Protein AF-0000000077594530 (afdb_homodimer)

InterPro domains:
  IPR011008 Dimeric alpha-beta barrel [SSF54909] (10-108)
  IPR013097 Stress responsive alpha+beta-barrel [PF07876] (13-107)
  IPR013097 Stress responsive alpha+beta-barrel [PS51502] (11-106)
  IPR013097 Stress responsive alpha+beta-barrel [SM00886] (11-108)

Foldseek 3Di:
DPPPVVQAFKKKKKKFFDWDPPQDPVNVVVLVVLQQVLCVVLVVFFPFGWDWDADPDDDPVDPTGIMTMTIGSHPVSVVCSCPDPSVVVSCVSRVVTTDDMDIDMDGDDCPPD/DPPVVVQAFKKKKKKFFDWDPPQDPVNVVVLVVLQQVLCVVLVVFFPFGWDWDADPDDDPVDPTGIMTMTIGSHPVSVVCSCPDPSNVVSCVSRVVTTDDMDIDMDGDDDPPD

Structure (mmCIF, N/CA/C/O backbone):
data_AF-0000000077594530-model_v1
#
loop_
_entity.id
_entity.type
_entity.pdbx_description
1 polymer 'Stress-response A/B barrel domain-containing protein'
#
loop_
_atom_site.group_PDB
_atom_site.id
_atom_site.type_symbol
_atom_site.label_atom_id
_atom_site.label_alt_id
_atom_site.label_comp_id
_atom_site.label_asym_id
_atom_site.label_entity_id
_atom_site.label_seq_id
_atom_site.pdbx_PDB_ins_code
_atom_site.Cartn_x
_atom_site.Cartn_y
_atom_site.Cartn_z
_atom_site.occupancy
_atom_site.B_iso_or_equiv
_atom_site.auth_seq_id
_atom_site.auth_comp_id
_atom_site.auth_asym_id
_atom_site.auth_atom_id
_atom_site.pdbx_PDB_model_num
ATOM 1 N N . MET A 1 1 ? -40.906 1.537 -3.299 1 27.34 1 MET A N 1
ATOM 2 C CA . MET A 1 1 ? -39.75 1.711 -4.168 1 27.34 1 MET A CA 1
ATOM 3 C C . MET A 1 1 ? -38.438 1.525 -3.385 1 27.34 1 MET A C 1
ATOM 5 O O . MET A 1 1 ? -38.25 2.127 -2.326 1 27.34 1 MET A O 1
ATOM 9 N N . SER A 1 2 ? -37.906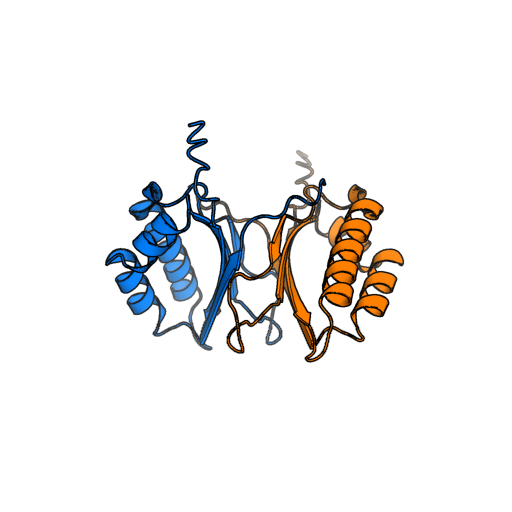 0.329 -3.221 1 37.19 2 SER A N 1
ATOM 10 C CA . SER A 1 2 ? -36.906 -0.25 -2.318 1 37.19 2 SER A CA 1
ATOM 11 C C . SER A 1 2 ? -35.625 0.556 -2.328 1 37.19 2 SER A C 1
ATOM 13 O O . SER A 1 2 ? -34.875 0.539 -3.312 1 37.19 2 SER A O 1
ATOM 15 N N . THR A 1 3 ? -35.531 1.849 -2.135 1 39.34 3 THR A N 1
ATOM 16 C CA . THR A 1 3 ? -34.438 2.801 -2.021 1 39.34 3 THR A CA 1
ATOM 17 C C . THR A 1 3 ? -33.281 2.201 -1.223 1 39.34 3 THR A C 1
ATOM 19 O O . THR A 1 3 ? -33.344 2.121 0.006 1 39.34 3 THR A O 1
ATOM 22 N N . THR A 1 4 ? -32.875 0.987 -1.446 1 41.88 4 THR A N 1
ATOM 23 C CA . THR A 1 4 ? -31.656 0.406 -0.896 1 41.88 4 THR A CA 1
ATOM 24 C C . THR A 1 4 ? -30.531 1.438 -0.862 1 41.88 4 THR A C 1
ATOM 26 O O . THR A 1 4 ? -30.078 1.907 -1.91 1 41.88 4 THR A O 1
ATOM 29 N N . THR A 1 5 ? -30.453 2.564 -0.147 1 44.97 5 THR A N 1
ATOM 30 C CA . THR A 1 5 ? -29.5 3.629 0.176 1 44.97 5 THR A CA 1
ATOM 31 C C . THR A 1 5 ? -28.078 3.113 0.124 1 44.97 5 THR A C 1
ATOM 33 O O . THR A 1 5 ? -27.641 2.379 1.016 1 44.97 5 THR A O 1
ATOM 36 N N . SER A 1 6 ? -27.5 2.393 -0.858 1 50.12 6 SER A N 1
ATOM 37 C CA . SER A 1 6 ? -26.234 1.7 -1.116 1 50.12 6 SER A CA 1
ATOM 38 C C . SER A 1 6 ? -25.047 2.561 -0.723 1 50.12 6 SER A C 1
ATOM 40 O O . SER A 1 6 ? -24.875 3.666 -1.241 1 50.12 6 SER A O 1
ATOM 42 N N . ALA A 1 7 ? -24.688 2.684 0.474 1 68.88 7 ALA A N 1
ATOM 43 C CA . ALA A 1 7 ? -23.578 3.441 1.074 1 68.88 7 ALA A CA 1
ATOM 44 C C . ALA A 1 7 ? -22.391 3.506 0.135 1 68.88 7 ALA A C 1
ATOM 46 O O . ALA A 1 7 ? -22.109 2.555 -0.603 1 68.88 7 ALA A O 1
ATOM 47 N N . ASP A 1 8 ? -22.094 4.688 -0.433 1 89.25 8 ASP A N 1
ATOM 48 C CA . ASP A 1 8 ? -20.891 4.879 -1.249 1 89.25 8 ASP A CA 1
ATOM 49 C C . ASP A 1 8 ? -19.719 4.082 -0.696 1 89.25 8 ASP A C 1
ATOM 51 O O . ASP A 1 8 ? -19.438 4.121 0.505 1 89.25 8 ASP A O 1
ATOM 55 N N . PRO A 1 9 ? -19.234 3.246 -1.562 1 95.06 9 PRO A N 1
ATOM 56 C CA . PRO A 1 9 ? -18.156 2.406 -1.051 1 95.06 9 PRO A CA 1
ATOM 57 C C . PRO A 1 9 ? -17 3.219 -0.464 1 95.06 9 PRO A C 1
ATOM 59 O O . PRO A 1 9 ? -16.75 4.348 -0.9 1 95.06 9 PRO A O 1
ATOM 62 N N . ALA A 1 10 ? -16.328 2.664 0.489 1 97.94 10 ALA A N 1
ATOM 63 C CA . ALA A 1 10 ? -15.086 3.246 1.006 1 97.94 10 ALA A CA 1
ATOM 64 C C . ALA A 1 10 ? -14.023 3.342 -0.088 1 97.94 10 ALA A C 1
ATOM 66 O O . ALA A 1 10 ? -14.016 2.541 -1.024 1 97.94 10 ALA A O 1
ATOM 67 N N . ILE A 1 11 ? -13.172 4.32 0.007 1 98.25 11 ILE A N 1
ATOM 68 C CA . ILE A 1 11 ? -12.031 4.469 -0.893 1 98.25 11 ILE A CA 1
ATOM 69 C C . ILE A 1 11 ? -10.734 4.332 -0.105 1 98.25 11 ILE A C 1
ATOM 71 O O . ILE A 1 11 ? -10.484 5.094 0.833 1 98.25 11 ILE A O 1
ATOM 75 N N . SER A 1 12 ? -9.969 3.371 -0.509 1 98.12 12 SER A N 1
ATOM 76 C CA . SER A 1 12 ? -8.633 3.238 0.063 1 98.12 12 SER A CA 1
ATOM 77 C C . SER A 1 12 ? -7.582 3.906 -0.82 1 98.12 12 SER A C 1
ATOM 79 O O . SER A 1 12 ? -7.719 3.938 -2.045 1 98.12 12 SER A O 1
ATOM 81 N N . ARG A 1 13 ? -6.605 4.492 -0.135 1 98.38 13 ARG A N 1
ATOM 82 C CA . ARG A 1 13 ? -5.508 5.137 -0.847 1 98.38 13 ARG A CA 1
ATOM 83 C C . ARG A 1 13 ? -4.16 4.605 -0.369 1 98.38 13 ARG A C 1
ATOM 85 O O . ARG A 1 13 ? -3.877 4.609 0.831 1 98.38 13 ARG A O 1
ATOM 92 N N . PHE A 1 14 ? -3.314 4.059 -1.294 1 98.25 14 PHE A N 1
ATOM 93 C CA . PHE A 1 14 ? -1.879 3.977 -1.055 1 98.25 14 PHE A CA 1
ATOM 94 C C . PHE A 1 14 ? -1.21 5.324 -1.306 1 98.25 14 PHE A C 1
ATOM 96 O O . PHE A 1 14 ? -1.458 5.965 -2.33 1 98.25 14 PHE A O 1
ATOM 103 N N . LEU A 1 15 ? -0.429 5.742 -0.378 1 97.38 15 LEU A N 1
ATOM 104 C CA . LEU A 1 15 ? 0.355 6.961 -0.521 1 97.38 15 LEU A CA 1
ATOM 105 C C . LEU A 1 15 ? 1.84 6.684 -0.314 1 97.38 15 LEU A C 1
ATOM 107 O O . LEU A 1 15 ? 2.215 5.938 0.593 1 97.38 15 LEU A O 1
ATOM 111 N N . GLY A 1 16 ? 2.662 7.176 -1.174 1 96.88 16 GLY A N 1
ATOM 112 C CA . GLY A 1 16 ? 4.105 7.035 -1.062 1 96.88 16 GLY A CA 1
ATOM 113 C C . GLY A 1 16 ? 4.852 8.336 -1.292 1 96.88 16 GLY A C 1
ATOM 114 O O . GLY A 1 16 ? 4.426 9.164 -2.1 1 96.88 16 GLY A O 1
ATOM 115 N N . PHE A 1 17 ? 6.008 8.461 -0.59 1 96.75 17 PHE A N 1
ATOM 116 C CA . PHE A 1 17 ? 6.84 9.656 -0.726 1 96.75 17 PHE A CA 1
ATOM 117 C C . PHE A 1 17 ? 8.297 9.273 -0.973 1 96.75 17 PHE A C 1
ATOM 119 O O . PHE A 1 17 ? 8.836 8.398 -0.293 1 96.75 17 PHE A O 1
ATOM 126 N N . LYS A 1 18 ? 8.797 9.906 -1.922 1 96.88 18 LYS A N 1
ATOM 127 C CA . LYS A 1 18 ? 10.25 9.945 -2.08 1 96.88 18 LYS A CA 1
ATOM 128 C C . LYS A 1 18 ? 10.805 11.328 -1.725 1 96.88 18 LYS A C 1
ATOM 130 O O . LYS A 1 18 ? 10.406 12.328 -2.316 1 96.88 18 LYS A O 1
ATOM 135 N N . PHE A 1 19 ? 11.695 11.352 -0.807 1 96.81 19 PHE A N 1
ATOM 136 C CA . PHE A 1 19 ? 12.273 12.625 -0.395 1 96.81 19 PHE A CA 1
ATOM 137 C C . PHE A 1 19 ? 13.438 13.016 -1.296 1 96.81 19 PHE A C 1
ATOM 139 O O . PHE A 1 19 ? 14.117 12.148 -1.848 1 96.81 19 PHE A O 1
ATOM 146 N N . LYS A 1 20 ? 13.625 14.273 -1.41 1 96.5 20 LYS A N 1
ATOM 147 C CA . LYS A 1 20 ? 14.758 14.789 -2.178 1 96.5 20 LYS A CA 1
ATOM 148 C C . LYS A 1 20 ? 16.078 14.383 -1.543 1 96.5 20 LYS A C 1
ATOM 150 O O . LYS A 1 20 ? 16.172 14.234 -0.322 1 96.5 20 LYS A O 1
ATOM 155 N N . GLU A 1 21 ? 17 14.266 -2.406 1 93.88 21 GLU A N 1
ATOM 156 C CA . GLU A 1 21 ? 18.359 14.047 -1.902 1 93.88 21 GLU A CA 1
ATOM 157 C C . GLU A 1 21 ? 18.766 15.148 -0.932 1 93.88 21 GLU A C 1
ATOM 159 O O . GLU A 1 21 ? 18.5 16.328 -1.173 1 93.88 21 GLU A O 1
ATOM 164 N N . GLY A 1 22 ? 19.359 14.758 0.116 1 94.44 22 GLY A N 1
ATOM 165 C CA . GLY A 1 22 ? 19.844 15.734 1.079 1 94.44 22 GLY A CA 1
ATOM 166 C C . GLY A 1 22 ? 18.859 15.992 2.209 1 94.44 22 GLY A C 1
ATOM 167 O O . GLY A 1 22 ? 19.203 16.656 3.189 1 94.44 22 GLY A O 1
ATOM 168 N N . THR A 1 23 ? 17.625 15.516 2.031 1 96.25 23 THR A N 1
ATOM 169 C CA . THR A 1 23 ? 16.672 15.633 3.131 1 96.25 23 THR A CA 1
ATOM 170 C C . THR A 1 23 ? 17.172 14.859 4.352 1 96.25 23 THR A C 1
ATOM 172 O O . THR A 1 23 ? 17.5 13.68 4.246 1 96.25 23 THR A O 1
ATOM 175 N N . THR A 1 24 ? 17.141 15.523 5.531 1 96.12 24 THR A N 1
ATOM 176 C CA . THR A 1 24 ? 17.719 14.914 6.723 1 96.12 24 THR A CA 1
ATOM 177 C C . THR A 1 24 ? 16.734 13.93 7.355 1 96.12 24 THR A C 1
ATOM 179 O O . THR A 1 24 ? 15.523 13.992 7.086 1 96.12 24 THR A O 1
ATOM 182 N N . ASP A 1 25 ? 17.266 13.094 8.188 1 94 25 ASP A N 1
ATOM 183 C CA . ASP A 1 25 ? 16.422 12.148 8.906 1 94 25 ASP A CA 1
ATOM 184 C C . ASP A 1 25 ? 15.406 12.875 9.797 1 94 25 ASP A C 1
ATOM 186 O O . ASP A 1 25 ? 14.273 12.422 9.953 1 94 25 ASP A O 1
ATOM 190 N N . GLU A 1 26 ? 15.867 13.906 10.359 1 95.75 26 GLU A N 1
ATOM 191 C CA . GLU A 1 26 ? 14.969 14.703 11.195 1 95.75 26 GLU A CA 1
ATOM 192 C C . GLU A 1 26 ? 13.828 15.297 10.367 1 95.75 26 GLU A C 1
ATOM 194 O O . GLU A 1 26 ? 12.672 15.281 10.797 1 95.75 26 GLU A O 1
ATOM 199 N N . GLN A 1 27 ? 14.172 15.797 9.211 1 96.25 27 GLN A N 1
ATOM 200 C CA . GLN A 1 27 ? 13.156 16.344 8.32 1 96.25 27 GLN A CA 1
ATOM 201 C C . GLN A 1 27 ? 12.164 15.273 7.895 1 96.25 27 GLN A C 1
ATOM 203 O O . GLN A 1 27 ? 10.953 15.516 7.855 1 96.25 27 GLN A O 1
ATOM 208 N N . LYS A 1 28 ? 12.703 14.141 7.59 1 95.38 28 LYS A N 1
ATOM 209 C CA . LYS A 1 28 ? 11.852 13.023 7.191 1 95.38 28 LYS A CA 1
ATOM 210 C C . LYS A 1 28 ? 10.922 12.609 8.328 1 95.38 28 LYS A C 1
ATOM 212 O O . LYS A 1 28 ? 9.727 12.398 8.109 1 95.38 28 LYS A O 1
ATOM 217 N N . ALA A 1 29 ? 11.477 12.531 9.5 1 92.81 29 ALA A N 1
ATOM 218 C CA . ALA A 1 29 ? 10.68 12.164 10.664 1 92.81 29 ALA A CA 1
ATOM 219 C C . ALA A 1 29 ? 9.578 13.195 10.922 1 92.81 29 ALA A C 1
ATOM 221 O O . ALA A 1 29 ? 8.438 12.836 11.219 1 92.81 29 ALA A O 1
ATOM 222 N N . ASN A 1 30 ? 9.898 14.422 10.82 1 94.25 30 ASN A N 1
ATOM 223 C CA . ASN A 1 30 ? 8.922 15.484 11.016 1 94.25 30 ASN A CA 1
ATOM 224 C C . ASN A 1 30 ? 7.828 15.445 9.953 1 94.25 30 ASN A C 1
ATOM 226 O O . ASN A 1 30 ? 6.664 15.727 10.242 1 94.25 30 ASN A O 1
ATOM 230 N N . ALA A 1 31 ? 8.258 15.156 8.758 1 95.06 31 ALA A N 1
ATOM 231 C CA . ALA A 1 31 ? 7.289 15.039 7.672 1 95.06 31 ALA A CA 1
ATOM 232 C C . ALA A 1 31 ? 6.273 13.938 7.961 1 95.06 31 ALA A C 1
ATOM 234 O O . ALA A 1 31 ? 5.062 14.148 7.84 1 95.06 31 ALA A O 1
ATOM 235 N N . VAL A 1 32 ? 6.746 12.805 8.391 1 93.81 32 VAL A N 1
ATOM 236 C CA . VAL A 1 32 ? 5.879 11.664 8.672 1 93.81 32 VAL A CA 1
ATOM 237 C C . VAL A 1 32 ? 4.961 11.984 9.844 1 93.81 32 VAL A C 1
ATOM 239 O O . VAL A 1 32 ? 3.758 11.719 9.797 1 93.81 32 VAL A O 1
ATOM 242 N N . LYS A 1 33 ? 5.488 12.617 10.875 1 92.44 33 LYS A N 1
ATOM 243 C CA . LYS A 1 33 ? 4.68 13.039 12.008 1 92.44 33 LYS A CA 1
ATOM 244 C C . LYS A 1 33 ? 3.584 14.008 11.578 1 92.44 33 LYS A C 1
ATOM 246 O O . LYS A 1 33 ? 2.453 13.93 12.062 1 92.44 33 LYS A O 1
ATOM 251 N N . GLY A 1 34 ? 3.977 14.914 10.719 1 92.75 34 GLY A N 1
ATOM 252 C CA . GLY A 1 34 ? 3.002 15.859 10.188 1 92.75 34 GLY A CA 1
ATOM 253 C C . GLY A 1 34 ? 1.879 15.195 9.422 1 92.75 34 GLY A C 1
ATOM 254 O O . GLY A 1 34 ? 0.721 15.602 9.523 1 92.75 34 GLY A O 1
ATOM 255 N N . LEU A 1 35 ? 2.199 14.219 8.672 1 92.38 35 LEU A N 1
ATOM 256 C CA . LEU A 1 35 ? 1.197 13.453 7.938 1 92.38 35 LEU A CA 1
ATOM 257 C C . LEU A 1 35 ? 0.226 12.773 8.891 1 92.38 35 LEU A C 1
ATOM 259 O O . LEU A 1 35 ? -0.99 12.828 8.695 1 92.38 35 LEU A O 1
ATOM 263 N N . PHE A 1 36 ? 0.74 12.156 9.859 1 91.25 36 PHE A N 1
ATOM 264 C CA . PHE A 1 36 ? -0.106 11.469 10.828 1 91.25 36 PHE A CA 1
ATOM 265 C C . PHE A 1 36 ? -1.014 12.453 11.555 1 91.25 36 PHE A C 1
ATOM 267 O O . PHE A 1 36 ? -2.188 12.164 11.797 1 91.25 36 PHE A O 1
ATOM 274 N N . LYS A 1 37 ? -0.453 13.539 11.938 1 92.94 37 LYS A N 1
ATOM 275 C CA . LYS A 1 37 ? -1.248 14.578 12.594 1 92.94 37 LYS A CA 1
ATOM 276 C C . LYS A 1 37 ? -2.373 15.062 11.688 1 92.94 37 LYS A C 1
ATOM 278 O O . LYS A 1 37 ? -3.484 15.32 12.148 1 92.94 37 LYS A O 1
ATOM 283 N N . LEU A 1 38 ? -2.082 15.219 10.445 1 95.62 38 LEU A N 1
ATOM 284 C CA . LEU A 1 38 ? -3.084 15.617 9.461 1 95.62 38 LEU A CA 1
ATOM 285 C C . LEU A 1 38 ? -4.266 14.656 9.469 1 95.62 38 LEU A C 1
ATOM 287 O O . LEU A 1 38 ? -5.422 15.086 9.531 1 95.62 38 LEU A O 1
ATOM 291 N N . TYR A 1 39 ? -3.979 13.359 9.422 1 94.88 39 TYR A N 1
ATOM 292 C CA . TYR A 1 39 ? -5.043 12.367 9.375 1 94.88 39 TYR A CA 1
ATOM 293 C C . TYR A 1 39 ? -5.773 12.273 10.711 1 94.8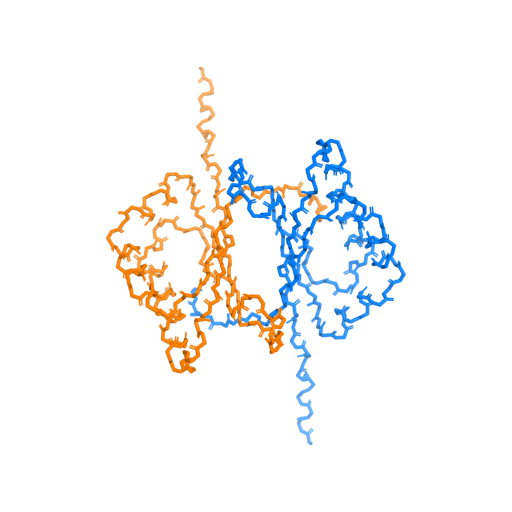8 39 TYR A C 1
ATOM 295 O O . TYR A 1 39 ? -6.969 11.984 10.758 1 94.88 39 TYR A O 1
ATOM 303 N N . GLU A 1 40 ? -5.027 12.562 11.805 1 93.44 40 GLU A N 1
ATOM 304 C CA . GLU A 1 40 ? -5.68 12.664 13.102 1 93.44 40 GLU A CA 1
ATOM 305 C C . GLU A 1 40 ? -6.664 13.828 13.141 1 93.44 40 GLU A C 1
ATOM 307 O O . GLU A 1 40 ? -7.793 13.68 13.617 1 93.44 40 GLU A O 1
ATOM 312 N N . ASP A 1 41 ? -6.27 14.914 12.617 1 94.94 41 ASP A N 1
ATOM 313 C CA . ASP A 1 41 ? -7.086 16.125 12.609 1 94.94 41 ASP A CA 1
ATOM 314 C C . ASP A 1 41 ? -8.32 15.953 11.734 1 94.94 41 ASP A C 1
ATOM 316 O O . ASP A 1 41 ? -9.367 16.562 12 1 94.94 41 ASP A O 1
ATOM 320 N N . LEU A 1 42 ? -8.211 15.133 10.758 1 97.19 42 LEU A N 1
ATOM 321 C CA . LEU A 1 42 ? -9.289 14.961 9.789 1 97.19 42 LEU A CA 1
ATOM 322 C C . LEU A 1 42 ? -9.875 13.562 9.875 1 97.19 42 LEU A C 1
ATOM 324 O O . LEU A 1 42 ? -10.328 13.008 8.875 1 97.19 42 LEU A O 1
ATOM 328 N N . ALA A 1 43 ? -9.875 12.984 11.039 1 96.12 43 ALA A N 1
ATOM 329 C CA . ALA A 1 43 ? -10.289 11.609 11.258 1 96.12 43 ALA A CA 1
ATOM 330 C C . ALA A 1 43 ? -11.758 11.414 10.891 1 96.12 43 ALA A C 1
ATOM 332 O O . ALA A 1 43 ? -12.203 10.281 10.656 1 96.12 43 ALA A O 1
ATOM 333 N N . ARG A 1 44 ? -12.492 12.461 10.82 1 97.38 44 ARG A N 1
ATOM 334 C CA . ARG A 1 44 ? -13.914 12.375 10.492 1 97.38 44 ARG A CA 1
ATOM 335 C C . ARG A 1 44 ? -14.125 11.852 9.078 1 97.38 44 ARG A C 1
ATOM 337 O O . ARG A 1 44 ? -15.203 11.375 8.742 1 97.38 44 ARG A O 1
ATOM 344 N N . TYR A 1 45 ? -13.117 11.945 8.266 1 97.94 45 TYR A N 1
ATOM 345 C CA . TYR A 1 45 ? -13.266 11.547 6.867 1 97.94 45 TYR A CA 1
ATOM 346 C C . TYR A 1 45 ? -12.797 10.109 6.656 1 97.94 45 TYR A C 1
ATOM 348 O O . TYR A 1 45 ? -12.961 9.555 5.566 1 97.94 45 TYR A O 1
ATOM 356 N N . VAL A 1 46 ? -12.18 9.453 7.695 1 97.31 46 VAL A N 1
ATOM 357 C CA . VAL A 1 46 ? -11.508 8.188 7.438 1 97.31 46 VAL A CA 1
ATOM 358 C C . VAL A 1 46 ? -12.102 7.09 8.32 1 97.31 46 VAL A C 1
ATOM 360 O O . VAL A 1 46 ? -12.5 7.348 9.461 1 97.31 46 VAL A O 1
ATOM 363 N N . ASN A 1 47 ? -12.195 5.91 7.766 1 97.25 47 ASN A N 1
ATOM 364 C CA . ASN A 1 47 ? -12.531 4.707 8.516 1 97.25 47 ASN A CA 1
ATOM 365 C C . ASN A 1 47 ? -11.312 4.117 9.211 1 97.25 47 ASN A C 1
ATOM 367 O O . ASN A 1 47 ? -11.414 3.561 10.305 1 97.25 47 ASN A O 1
ATOM 371 N N . GLN A 1 48 ? -10.203 4.207 8.562 1 95.38 48 GLN A N 1
ATOM 372 C CA . GLN A 1 48 ? -8.93 3.686 9.031 1 95.38 48 GLN A CA 1
ATOM 373 C C . GLN A 1 48 ? -7.789 4.652 8.719 1 95.38 48 GLN A C 1
ATOM 375 O O . GLN A 1 48 ? -7.613 5.062 7.574 1 95.38 48 GLN A O 1
ATOM 380 N N . GLY A 1 49 ? -7.07 4.945 9.789 1 94.94 49 GLY A N 1
ATOM 381 C CA . GLY A 1 49 ? -5.918 5.816 9.617 1 94.94 49 GLY A CA 1
ATOM 382 C C . GLY A 1 49 ? -4.762 5.137 8.898 1 94.94 49 GLY A C 1
ATOM 383 O O . GLY A 1 49 ? -4.875 3.986 8.477 1 94.94 49 GLY A O 1
ATOM 384 N N . PRO A 1 50 ? -3.676 5.832 8.82 1 95.69 50 PRO A N 1
ATOM 385 C CA . PRO A 1 50 ? -2.535 5.328 8.047 1 95.69 50 PRO A CA 1
ATOM 386 C C . PRO A 1 50 ? -1.927 4.066 8.656 1 95.69 50 PRO A C 1
ATOM 388 O O . PRO A 1 50 ? -1.741 3.99 9.875 1 95.69 50 PRO A O 1
ATOM 391 N N . VAL A 1 51 ? -1.708 3.164 7.828 1 95.25 51 VAL A N 1
ATOM 392 C CA . VAL A 1 51 ? -0.938 1.969 8.156 1 95.25 51 VAL A CA 1
ATOM 393 C C . VAL A 1 51 ? 0.189 1.788 7.141 1 95.25 51 VAL A C 1
ATOM 395 O O . VAL A 1 51 ? -0.062 1.685 5.938 1 95.25 51 VAL A O 1
ATOM 398 N N . GLY A 1 52 ? 1.398 1.791 7.578 1 96.19 52 GLY A N 1
ATOM 399 C CA . GLY A 1 52 ? 2.561 1.702 6.707 1 96.19 52 GLY A CA 1
ATOM 400 C C . GLY A 1 52 ? 3.875 1.746 7.461 1 96.19 52 GLY A C 1
ATOM 401 O O . GLY A 1 52 ? 3.949 1.327 8.617 1 96.19 52 GLY A O 1
ATOM 402 N N . GLY A 1 53 ? 4.93 2.213 6.656 1 96.31 53 GLY A N 1
ATOM 403 C CA . GLY A 1 53 ? 6.242 2.262 7.281 1 96.31 53 GLY A CA 1
ATOM 404 C C . GLY A 1 53 ? 7.344 2.68 6.324 1 96.31 53 GLY A C 1
ATOM 405 O O . GLY A 1 53 ? 7.094 2.881 5.133 1 96.31 53 GLY A O 1
ATOM 406 N N . LYS A 1 54 ? 8.453 2.77 6.984 1 95.38 54 LYS A 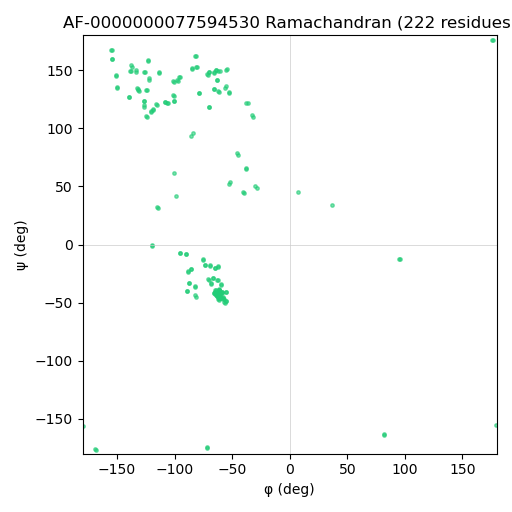N 1
ATOM 407 C CA . LYS A 1 54 ? 9.656 3.086 6.223 1 95.38 54 LYS A CA 1
ATOM 408 C C . LYS A 1 54 ? 10.094 1.897 5.371 1 95.38 54 LYS A C 1
ATOM 410 O O . LYS A 1 54 ? 10.008 0.748 5.809 1 95.38 54 LYS A O 1
ATOM 415 N N . SER A 1 55 ? 10.672 2.283 4.176 1 96.88 55 SER A N 1
ATOM 416 C CA . SER A 1 55 ? 11.172 1.234 3.291 1 96.88 55 SER A CA 1
ATOM 417 C C . SER A 1 55 ? 12.312 0.457 3.939 1 96.88 55 SER A C 1
ATOM 419 O O . SER A 1 55 ? 13.188 1.045 4.574 1 96.88 55 SER A O 1
ATOM 421 N N . LEU A 1 56 ? 12.273 -0.782 3.689 1 96.25 56 LEU A N 1
ATOM 422 C CA . LEU A 1 56 ? 13.398 -1.598 4.137 1 96.25 56 LEU A CA 1
ATOM 423 C C . LEU A 1 56 ? 14.523 -1.58 3.109 1 96.25 56 LEU A C 1
ATOM 425 O O . LEU A 1 56 ? 15.656 -1.97 3.414 1 96.25 56 LEU A O 1
ATOM 429 N N . ALA A 1 57 ? 14.164 -1.241 1.886 1 93.75 57 ALA A N 1
ATOM 430 C CA . ALA A 1 57 ? 15.188 -1.123 0.85 1 93.75 57 ALA A CA 1
ATOM 431 C C . ALA A 1 57 ? 16.141 0.026 1.151 1 93.75 57 ALA A C 1
ATOM 433 O O . ALA A 1 57 ? 15.758 1.008 1.792 1 93.75 57 ALA A O 1
ATOM 434 N N . GLN A 1 58 ? 17.328 -0.206 0.72 1 87.25 58 GLN A N 1
ATOM 435 C CA . GLN A 1 58 ? 18.359 0.816 0.907 1 87.25 58 GLN A CA 1
ATOM 436 C C . GLN A 1 58 ? 18.984 1.223 -0.426 1 87.25 58 GLN A C 1
ATOM 438 O O . GLN A 1 58 ? 18.812 0.526 -1.431 1 87.25 58 GLN A O 1
ATOM 443 N N . GLY A 1 59 ? 19.562 2.4 -0.428 1 82.25 59 GLY A N 1
ATOM 444 C CA . GLY A 1 59 ? 20.312 2.83 -1.6 1 82.25 59 GLY A CA 1
ATOM 445 C C . GLY A 1 59 ? 19.438 3.404 -2.691 1 82.25 59 GLY A C 1
ATOM 446 O O . GLY A 1 59 ? 18.297 3.811 -2.434 1 82.25 59 GLY A O 1
ATOM 447 N N . PRO A 1 60 ? 19.953 3.512 -3.893 1 76.44 60 PRO A N 1
ATOM 448 C CA . PRO A 1 60 ? 19.297 4.234 -4.984 1 76.44 60 PRO A CA 1
ATOM 449 C C . PRO A 1 60 ? 18.094 3.475 -5.559 1 76.44 60 PRO A C 1
ATOM 451 O O . PRO A 1 60 ? 17.266 4.062 -6.25 1 76.44 60 PRO A O 1
ATOM 454 N N . SER A 1 61 ? 18.062 2.236 -5.273 1 78.44 61 SER A N 1
ATOM 455 C CA . SER A 1 61 ? 16.984 1.432 -5.832 1 78.44 61 SER A CA 1
ATOM 456 C C . SER A 1 61 ? 15.664 1.692 -5.105 1 78.44 61 SER A C 1
ATOM 458 O O . SER A 1 61 ? 14.594 1.311 -5.594 1 78.44 61 SER A O 1
ATOM 460 N N . ARG A 1 62 ? 15.789 2.361 -4.004 1 89.06 62 ARG A N 1
ATOM 461 C CA . ARG A 1 62 ? 14.586 2.664 -3.234 1 89.06 62 ARG A CA 1
ATOM 462 C C . ARG A 1 62 ? 13.719 3.693 -3.957 1 89.06 62 ARG A C 1
ATOM 464 O O . ARG A 1 62 ? 14.141 4.832 -4.16 1 89.06 62 ARG A O 1
ATOM 471 N N . ARG A 1 63 ? 12.633 3.338 -4.27 1 93.62 63 ARG A N 1
ATOM 472 C CA . ARG A 1 63 ? 11.734 4.207 -5.023 1 93.62 63 ARG A CA 1
ATOM 473 C C . ARG A 1 63 ? 11.031 5.199 -4.105 1 93.62 63 ARG A C 1
ATOM 475 O O . ARG A 1 63 ? 10.867 6.371 -4.461 1 93.62 63 ARG A O 1
ATOM 482 N N . PHE A 1 64 ? 10.555 4.664 -2.992 1 97.25 64 PHE A N 1
ATOM 483 C CA . PHE A 1 64 ? 9.898 5.512 -2.002 1 97.25 64 PHE A CA 1
ATOM 484 C C . PHE A 1 64 ? 10.547 5.344 -0.633 1 97.25 64 PHE A C 1
ATOM 486 O O . PHE A 1 64 ? 11.047 4.262 -0.303 1 97.25 64 PHE A O 1
ATOM 493 N N . ASP A 1 65 ? 10.531 6.375 0.091 1 96.44 65 ASP A N 1
ATOM 494 C CA . ASP A 1 65 ? 11.086 6.375 1.44 1 96.44 65 ASP A CA 1
ATOM 495 C C . ASP A 1 65 ? 10.047 5.926 2.465 1 96.44 65 ASP A C 1
ATOM 497 O O . ASP A 1 65 ? 10.383 5.27 3.451 1 96.44 65 ASP A O 1
ATOM 501 N N . TYR A 1 66 ? 8.836 6.242 2.213 1 96.44 66 TYR A N 1
ATOM 502 C CA . TYR A 1 66 ? 7.734 5.953 3.121 1 96.44 66 TYR A CA 1
ATOM 503 C C . TYR A 1 66 ? 6.434 5.742 2.354 1 96.44 66 TYR A C 1
ATOM 505 O O . TYR A 1 66 ? 6.137 6.477 1.408 1 96.44 66 TYR A O 1
ATOM 513 N N . MET A 1 67 ? 5.758 4.742 2.736 1 97.62 67 MET A N 1
ATOM 514 C CA . MET A 1 67 ? 4.441 4.5 2.158 1 97.62 67 MET A CA 1
ATOM 515 C C . MET A 1 67 ? 3.438 4.102 3.236 1 97.62 67 MET A C 1
ATOM 517 O O . MET A 1 67 ? 3.814 3.52 4.254 1 97.62 67 MET A O 1
ATOM 521 N N . PHE A 1 68 ? 2.139 4.371 3.031 1 96.94 68 PHE A N 1
ATOM 522 C CA . PHE A 1 68 ? 1.068 3.924 3.914 1 96.94 68 PHE A CA 1
ATOM 523 C C . PHE A 1 68 ? -0.25 3.818 3.156 1 96.94 68 PHE A C 1
ATOM 525 O O . PHE A 1 68 ? -0.34 4.227 1.997 1 96.94 68 PHE A O 1
ATOM 532 N N . THR A 1 69 ? -1.214 3.195 3.75 1 96.94 69 THR A N 1
ATOM 533 C CA . THR A 1 69 ? -2.592 3.141 3.275 1 96.94 69 THR A CA 1
ATOM 534 C C . THR A 1 69 ? -3.523 3.879 4.23 1 96.94 69 THR A C 1
ATOM 536 O O . THR A 1 69 ? -3.301 3.885 5.445 1 96.94 69 THR A O 1
ATOM 539 N N . VAL A 1 70 ? -4.504 4.445 3.709 1 96.88 70 VAL A N 1
ATOM 540 C CA . VAL A 1 70 ? -5.605 5.047 4.453 1 96.88 70 VAL A CA 1
ATOM 541 C C . VAL A 1 70 ? -6.93 4.703 3.779 1 96.88 70 VAL A C 1
ATOM 543 O O . VAL A 1 70 ? -6.98 4.48 2.568 1 96.88 70 VAL A O 1
ATOM 546 N N . GLU A 1 71 ? -7.965 4.605 4.578 1 97.62 71 GLU A N 1
ATOM 547 C CA . GLU A 1 71 ? -9.289 4.328 4.031 1 97.62 71 GLU A CA 1
ATOM 548 C C . GLU A 1 71 ? -10.258 5.465 4.332 1 97.62 71 GLU A C 1
ATOM 550 O O . GLU A 1 71 ? -10.594 5.715 5.492 1 97.62 71 GLU A O 1
ATOM 555 N N . PHE A 1 72 ? -10.68 6.062 3.316 1 98.44 72 PHE A N 1
ATOM 556 C CA . PHE A 1 72 ? -11.719 7.078 3.43 1 98.44 72 PHE A CA 1
ATOM 557 C C . PHE A 1 72 ? -13.102 6.438 3.527 1 98.44 72 PHE A C 1
ATOM 559 O O . PHE A 1 72 ? -13.328 5.359 2.979 1 98.44 72 PHE A O 1
ATOM 566 N N . LYS A 1 73 ? -14.023 7.117 4.164 1 98.19 73 LYS A N 1
ATOM 567 C CA . LYS A 1 73 ? -15.367 6.594 4.363 1 98.19 73 LYS A CA 1
ATOM 568 C C . LYS A 1 73 ? -16.062 6.348 3.027 1 98.19 73 LYS A C 1
ATOM 570 O O . LYS A 1 73 ? -16.828 5.395 2.889 1 98.19 73 LYS A O 1
ATOM 575 N N . ASN A 1 74 ? -15.859 7.246 2.125 1 98 74 ASN A N 1
ATOM 576 C CA . ASN A 1 74 ? -16.391 7.199 0.768 1 98 74 ASN A CA 1
ATOM 577 C C . ASN A 1 74 ? -15.75 8.258 -0.123 1 98 74 ASN A C 1
ATOM 579 O O . ASN A 1 74 ? -14.836 8.969 0.304 1 98 74 ASN A O 1
ATOM 583 N N . ALA A 1 75 ? -16.234 8.328 -1.321 1 97.56 75 ALA A N 1
ATOM 584 C CA . ALA A 1 75 ? -15.68 9.266 -2.285 1 97.56 75 ALA A CA 1
ATOM 585 C C . ALA A 1 75 ? -15.867 10.711 -1.816 1 97.56 75 ALA A C 1
ATOM 587 O O . ALA A 1 75 ? -14.969 11.539 -1.972 1 97.56 75 ALA A O 1
ATOM 588 N N . ALA A 1 76 ? -17 11 -1.269 1 97.94 76 ALA A N 1
ATOM 589 C CA . ALA A 1 76 ? -17.266 12.344 -0.781 1 97.94 76 ALA A CA 1
ATOM 590 C C . ALA A 1 76 ? -16.297 12.734 0.332 1 97.94 76 ALA A C 1
ATOM 592 O O . ALA A 1 76 ? -15.805 13.859 0.367 1 97.94 76 ALA A O 1
ATOM 593 N N . ALA A 1 77 ? -16.062 11.82 1.234 1 98.25 77 ALA A N 1
ATOM 594 C CA . ALA A 1 77 ? -15.125 12.055 2.324 1 98.25 77 ALA A CA 1
ATOM 595 C C . ALA A 1 77 ? -13.711 12.289 1.788 1 98.25 77 ALA A C 1
ATOM 597 O O . ALA A 1 77 ? -13.008 13.188 2.248 1 98.25 77 ALA A O 1
ATOM 598 N N . ARG A 1 78 ? -13.312 11.492 0.859 1 98.25 78 ARG A N 1
ATOM 599 C CA . ARG A 1 78 ? -12.008 11.656 0.222 1 98.25 78 ARG A CA 1
ATOM 600 C C . ARG A 1 78 ? -11.883 13.039 -0.407 1 98.25 78 ARG A C 1
ATOM 602 O O . ARG A 1 78 ? -10.875 13.719 -0.229 1 98.25 78 ARG A O 1
ATOM 609 N N . ASP A 1 79 ? -12.906 13.422 -1.12 1 98.06 79 ASP A N 1
ATOM 610 C CA . ASP A 1 79 ? -12.891 14.719 -1.796 1 98.06 79 ASP A CA 1
ATOM 611 C C . ASP A 1 79 ? -12.859 15.867 -0.787 1 98.06 79 ASP A C 1
ATOM 613 O O . ASP A 1 79 ? -12.164 16.859 -0.992 1 98.06 79 ASP A O 1
ATOM 617 N N . ALA A 1 80 ? -13.609 15.711 0.26 1 98.44 80 ALA A N 1
ATOM 618 C CA . ALA A 1 80 ? -13.633 16.734 1.31 1 98.44 80 ALA A CA 1
ATOM 619 C C . ALA A 1 80 ? -12.266 16.844 1.99 1 98.44 80 ALA A C 1
ATOM 621 O O . ALA A 1 80 ? -11.797 17.938 2.277 1 98.44 80 ALA A O 1
ATOM 622 N N . PHE A 1 81 ? -11.719 15.703 2.223 1 98.38 81 PHE A N 1
ATOM 623 C CA . PHE A 1 81 ? -10.367 15.68 2.773 1 98.38 81 PHE A CA 1
ATOM 624 C C . PHE A 1 81 ? -9.398 16.438 1.871 1 98.38 81 PHE A C 1
ATOM 626 O O . PHE A 1 81 ? -8.656 17.312 2.334 1 98.38 81 PHE A O 1
ATOM 633 N N . SER A 1 82 ? -9.422 16.141 0.643 1 97.44 82 SER A N 1
ATOM 634 C CA . SER A 1 82 ? -8.508 16.719 -0.339 1 97.44 82 SER A CA 1
ATOM 635 C C . SER A 1 82 ? -8.711 18.219 -0.455 1 97.44 82 SER A C 1
ATOM 637 O O . SER A 1 82 ? -7.758 18.953 -0.716 1 97.44 82 SER A O 1
ATOM 639 N N . ALA A 1 83 ? -9.883 18.672 -0.239 1 97.81 83 ALA A N 1
ATOM 640 C CA . ALA A 1 83 ? -10.219 20.078 -0.419 1 97.81 83 ALA A CA 1
ATOM 641 C C . ALA A 1 83 ? -10 20.875 0.869 1 97.81 83 ALA A C 1
ATOM 643 O O . ALA A 1 83 ? -10.078 22.094 0.875 1 97.81 83 ALA A O 1
ATOM 644 N N . SER A 1 84 ? -9.727 20.234 1.907 1 98.06 84 SER A N 1
ATOM 645 C CA . SER A 1 84 ? -9.625 20.891 3.207 1 98.06 84 SER A CA 1
ATOM 646 C C . SER A 1 84 ? -8.383 21.781 3.279 1 98.06 84 SER A C 1
ATOM 648 O O . SER A 1 84 ? -7.359 21.484 2.666 1 98.06 84 SER A O 1
ATOM 650 N N . PRO A 1 85 ? -8.484 22.844 4.023 1 97.56 85 PRO A N 1
ATOM 651 C CA . PRO A 1 85 ? -7.301 23.672 4.25 1 97.56 85 PRO A CA 1
ATOM 652 C C . PRO A 1 85 ? -6.156 22.922 4.914 1 97.56 85 PRO A C 1
ATOM 654 O O . PRO A 1 85 ? -4.984 23.188 4.641 1 97.56 85 PRO A O 1
ATOM 657 N N . GLU A 1 86 ? -6.477 22.016 5.766 1 97 86 GLU A N 1
ATOM 658 C CA . GLU A 1 86 ? -5.457 21.219 6.441 1 97 86 GLU A CA 1
ATOM 659 C C . GLU A 1 86 ? -4.629 20.422 5.441 1 97 86 GLU A C 1
ATOM 661 O O . GLU A 1 86 ? -3.4 20.375 5.539 1 97 86 GLU A O 1
ATOM 666 N N . HIS A 1 87 ? -5.312 19.781 4.492 1 97.56 87 HIS A N 1
ATOM 667 C CA . HIS A 1 87 ? -4.609 19 3.477 1 97.56 87 HIS A CA 1
ATOM 668 C C . HIS A 1 87 ? -3.723 19.891 2.613 1 97.56 87 HIS A C 1
ATOM 670 O O . HIS A 1 87 ? -2.564 19.562 2.355 1 97.56 87 HIS A O 1
ATOM 676 N N . GLU A 1 88 ? -4.258 21.047 2.242 1 96.38 88 GLU A N 1
ATOM 677 C CA . GLU A 1 88 ? -3.471 22 1.455 1 96.38 88 GLU A CA 1
ATOM 678 C C . GLU A 1 88 ? -2.242 22.469 2.227 1 96.38 88 GLU A C 1
ATOM 680 O O . GLU A 1 88 ? -1.158 22.609 1.655 1 96.38 88 GLU A O 1
ATOM 685 N N . GLY A 1 89 ? -2.438 22.75 3.443 1 95.62 89 GLY A N 1
ATOM 686 C CA . GLY A 1 89 ? -1.311 23.109 4.285 1 95.62 89 GLY A CA 1
ATOM 687 C C . GLY A 1 89 ? -0.248 22.031 4.367 1 95.62 89 GLY A C 1
ATOM 688 O O . GLY A 1 89 ? 0.948 22.328 4.324 1 95.62 89 GLY A O 1
ATOM 689 N N . GLY A 1 90 ? -0.679 20.828 4.469 1 94.94 90 GLY A N 1
ATOM 690 C CA . GLY A 1 90 ? 0.25 19.703 4.477 1 94.94 90 GLY A CA 1
ATOM 691 C C . GLY A 1 90 ? 1.061 19.594 3.201 1 94.94 90 GLY A C 1
ATOM 692 O O . GLY A 1 90 ? 2.275 19.375 3.246 1 94.94 90 GLY A O 1
ATOM 693 N N . LYS A 1 91 ? 0.358 19.719 2.119 1 95.5 91 LYS A N 1
ATOM 694 C CA . LYS A 1 91 ? 1.045 19.672 0.831 1 95.5 91 LYS A CA 1
ATOM 695 C C . LYS A 1 91 ? 2.121 20.75 0.738 1 95.5 91 LYS A C 1
ATOM 697 O O . LYS A 1 91 ? 3.24 20.469 0.294 1 95.5 91 LYS A O 1
ATOM 702 N N . THR A 1 92 ? 1.774 21.906 1.137 1 95.62 92 THR A N 1
ATOM 703 C CA . THR A 1 92 ? 2.684 23.031 1.078 1 95.62 92 THR A CA 1
ATOM 704 C C . THR A 1 92 ? 3.92 22.797 1.938 1 95.62 92 THR A C 1
ATOM 706 O O . THR A 1 92 ? 5.039 23.109 1.533 1 95.62 92 THR A O 1
ATOM 709 N N . ARG A 1 93 ? 3.742 22.203 3.084 1 95.06 93 ARG A N 1
ATOM 710 C CA . ARG A 1 93 ? 4.832 21.922 4.016 1 95.06 93 ARG A CA 1
ATOM 711 C C . ARG A 1 93 ? 5.773 20.859 3.455 1 95.06 93 ARG A C 1
ATOM 713 O O . ARG A 1 93 ? 6.984 20.922 3.672 1 95.06 93 ARG A O 1
ATOM 720 N N . LEU A 1 94 ? 5.219 19.922 2.713 1 95.94 94 LEU A N 1
ATOM 721 C CA . LEU A 1 94 ? 5.992 18.766 2.266 1 95.94 94 LEU A CA 1
ATOM 722 C C . LEU A 1 94 ? 6.684 19.062 0.938 1 95.94 94 LEU A C 1
ATOM 724 O O . LEU A 1 94 ? 7.738 18.5 0.646 1 95.94 94 LEU A O 1
ATOM 728 N N . ALA A 1 95 ? 6.184 19.984 0.198 1 96 95 ALA A N 1
ATOM 729 C CA . ALA A 1 95 ? 6.578 20.234 -1.187 1 96 95 ALA A CA 1
ATOM 730 C C . ALA A 1 95 ? 8.078 20.469 -1.294 1 96 95 ALA A C 1
ATOM 732 O O . ALA A 1 95 ? 8.742 19.938 -2.184 1 96 95 ALA A O 1
ATOM 733 N N . PRO A 1 96 ? 8.672 21.188 -0.382 1 96.5 96 PRO A N 1
ATOM 734 C CA . PRO A 1 96 ? 10.094 21.531 -0.555 1 96.5 96 PRO A CA 1
ATOM 735 C C . PRO A 1 96 ? 11 20.312 -0.404 1 96.5 96 PRO A C 1
ATOM 737 O O . PRO A 1 96 ? 12.156 20.344 -0.847 1 96.5 96 PRO A O 1
ATOM 740 N N . ILE A 1 97 ? 10.547 19.266 0.181 1 97.38 97 ILE A N 1
ATOM 741 C CA . ILE A 1 97 ? 11.484 18.188 0.486 1 97.38 97 ILE A CA 1
ATOM 742 C C . ILE A 1 97 ? 11.055 16.922 -0.233 1 97.38 97 ILE A C 1
ATOM 744 O O . ILE A 1 97 ? 11.719 15.883 -0.123 1 97.38 97 ILE A O 1
ATOM 748 N N . VAL A 1 98 ? 10 16.906 -0.951 1 97.25 98 VAL A N 1
ATOM 749 C CA . VAL A 1 98 ? 9.484 15.711 -1.606 1 97.25 98 VAL A CA 1
ATOM 750 C C . VAL A 1 98 ? 9.875 15.727 -3.082 1 97.25 98 VAL A C 1
ATOM 752 O O . VAL A 1 98 ? 9.695 16.734 -3.771 1 97.25 98 VAL A O 1
ATOM 755 N N . GLU A 1 99 ? 10.422 14.727 -3.498 1 96.75 99 GLU A N 1
ATOM 756 C CA . GLU A 1 99 ? 10.82 14.531 -4.891 1 96.75 99 GLU A CA 1
ATOM 757 C C . GLU A 1 99 ? 9.695 13.906 -5.703 1 96.75 99 GLU A C 1
ATOM 759 O O . GLU A 1 99 ? 9.492 14.25 -6.871 1 96.75 99 GLU A O 1
ATOM 764 N N . ASP A 1 100 ? 9.008 12.977 -5.129 1 96.12 100 ASP A N 1
ATOM 765 C CA . ASP A 1 100 ? 7.965 12.219 -5.812 1 96.12 100 ASP A CA 1
ATOM 766 C C . ASP A 1 100 ? 6.891 11.758 -4.828 1 96.12 100 ASP A C 1
ATOM 768 O O . ASP A 1 100 ? 7.188 11.445 -3.674 1 96.12 100 ASP A O 1
ATOM 772 N N . VAL A 1 101 ? 5.656 11.727 -5.328 1 95.88 101 VAL A N 1
ATOM 773 C CA . VAL A 1 101 ? 4.527 11.273 -4.527 1 95.88 101 VAL A CA 1
ATOM 774 C C . VAL A 1 101 ? 3.688 10.281 -5.332 1 95.88 101 VAL A C 1
ATOM 776 O O . VAL A 1 101 ? 3.408 10.516 -6.512 1 95.88 101 VAL A O 1
ATOM 779 N N . LEU A 1 102 ? 3.332 9.234 -4.727 1 96.81 102 LEU A N 1
ATOM 780 C CA . LEU A 1 102 ? 2.342 8.297 -5.25 1 96.81 102 LEU A CA 1
ATOM 781 C C . LEU A 1 102 ? 1.027 8.414 -4.488 1 96.81 102 LEU A C 1
ATOM 783 O O . LEU A 1 102 ? 1.008 8.32 -3.258 1 96.81 102 LEU A O 1
ATOM 787 N N . ALA A 1 103 ? 0.024 8.688 -5.168 1 96.5 103 ALA A N 1
ATOM 788 C CA . ALA A 1 103 ? -1.338 8.57 -4.656 1 96.5 103 ALA A CA 1
ATOM 789 C C . ALA A 1 103 ? -2.16 7.598 -5.496 1 96.5 103 ALA A C 1
ATOM 791 O O . ALA A 1 103 ? -2.422 7.852 -6.672 1 96.5 103 ALA A O 1
ATOM 792 N N . TYR A 1 104 ? -2.553 6.5 -4.879 1 97.75 104 TYR A N 1
ATOM 793 C CA . TYR A 1 104 ? -3.268 5.418 -5.547 1 97.75 104 TYR A CA 1
ATOM 794 C C . TYR A 1 104 ? -4.578 5.109 -4.832 1 97.75 104 TYR A C 1
ATOM 796 O O . TYR A 1 104 ? -4.578 4.551 -3.732 1 97.75 104 TYR A O 1
ATOM 804 N N . ASP A 1 105 ? -5.672 5.445 -5.508 1 97.88 105 ASP A N 1
ATOM 805 C CA . ASP A 1 105 ? -6.992 5.203 -4.934 1 97.88 105 ASP A CA 1
ATOM 806 C C . ASP A 1 105 ? -7.633 3.955 -5.539 1 97.88 105 ASP A C 1
ATOM 808 O O . ASP A 1 105 ? -7.539 3.727 -6.746 1 97.88 105 ASP A O 1
ATOM 812 N N . TYR A 1 106 ? -8.258 3.268 -4.68 1 97.5 106 TYR A N 1
ATOM 813 C CA . TYR A 1 106 ? -8.945 2.064 -5.148 1 97.5 106 TYR A CA 1
ATOM 814 C C . TYR A 1 106 ? -10.109 1.709 -4.234 1 97.5 106 TYR A C 1
ATOM 816 O O . TYR A 1 106 ? -10.188 2.193 -3.102 1 97.5 106 TYR A O 1
ATOM 824 N N . VAL A 1 107 ? -11.039 0.919 -4.785 1 96.94 107 VAL A N 1
ATOM 825 C CA . VAL A 1 107 ? -12.062 0.234 -4.004 1 96.94 107 VAL A CA 1
ATOM 826 C C . VAL A 1 107 ? -11.664 -1.226 -3.799 1 96.94 107 VAL A C 1
ATOM 828 O O . VAL A 1 107 ? -11.344 -1.93 -4.758 1 96.94 107 VAL A O 1
ATOM 831 N N . LYS A 1 108 ? -11.625 -1.534 -2.52 1 94.94 108 LYS A N 1
ATOM 832 C CA . LYS A 1 108 ? -11.195 -2.887 -2.176 1 94.94 108 LYS A CA 1
ATOM 833 C C . LYS A 1 108 ? -12 -3.932 -2.939 1 94.94 108 LYS A C 1
ATOM 835 O O . LYS A 1 108 ? -13.227 -3.84 -3.016 1 94.94 108 LYS A O 1
ATOM 840 N N . GLU A 1 109 ? -11.234 -4.832 -3.51 1 87.5 109 GLU A N 1
ATOM 841 C CA . GLU A 1 109 ? -11.867 -5.953 -4.195 1 87.5 109 GLU A CA 1
ATOM 842 C C . GLU A 1 109 ? -11.914 -7.191 -3.305 1 87.5 109 GLU A C 1
ATOM 844 O O . GLU A 1 109 ? -11.078 -7.355 -2.422 1 87.5 109 GLU A O 1
ATOM 849 N N . GLU A 1 110 ? -13.031 -7.902 -3.42 1 75.62 110 GLU A N 1
ATOM 850 C CA . GLU A 1 110 ? -13.141 -9.133 -2.641 1 75.62 110 GLU A CA 1
ATOM 851 C C . GLU A 1 110 ? -12.508 -10.312 -3.373 1 75.62 110 GLU A C 1
ATOM 853 O O . GLU A 1 110 ? -12.906 -10.641 -4.492 1 75.62 110 GLU A O 1
ATOM 858 N N . TYR A 1 111 ? -11.289 -10.523 -3.062 1 68.25 111 TYR A N 1
ATOM 859 C CA . TYR A 1 111 ? -10.727 -11.727 -3.676 1 68.25 111 TYR A CA 1
ATOM 860 C C . TYR A 1 111 ? -10.742 -12.898 -2.703 1 68.25 111 TYR A C 1
ATOM 862 O O . TYR A 1 111 ? -10.781 -14.055 -3.119 1 68.25 111 TYR A O 1
ATOM 870 N N . GLY A 1 112 ? -11.656 -13.188 -1.947 1 56.56 112 GLY A N 1
ATOM 871 C CA . GLY A 1 112 ? -11.961 -14.289 -1.046 1 56.56 112 GLY A CA 1
ATOM 872 C C . GLY A 1 112 ? -10.742 -14.836 -0.335 1 56.56 112 GLY A C 1
ATOM 873 O O . GLY A 1 112 ? -10.789 -15.93 0.236 1 56.56 112 GLY A O 1
ATOM 874 N N . PHE A 1 113 ? -9.742 -14.055 0.018 1 50.91 113 PHE A N 1
ATOM 875 C CA . PHE A 1 113 ? -8.797 -14.82 0.82 1 50.91 113 PHE A CA 1
ATOM 876 C C . PHE A 1 113 ? -9.305 -14.977 2.25 1 50.91 113 PHE A C 1
ATOM 878 O O . PHE A 1 113 ? -9.977 -14.086 2.777 1 50.91 113 PHE A O 1
ATOM 885 N N . MET B 1 1 ? 18.594 -17.125 32.219 1 27.78 1 MET B N 1
ATOM 886 C CA . MET B 1 1 ? 18.922 -16.234 31.109 1 27.78 1 MET B CA 1
ATOM 887 C C . MET B 1 1 ? 17.719 -16.031 30.203 1 27.78 1 MET B C 1
ATOM 889 O O . MET B 1 1 ? 17.078 -17 29.781 1 27.78 1 MET B O 1
ATOM 893 N N . SER B 1 2 ? 16.781 -15.086 30.453 1 37.31 2 SER B N 1
ATOM 894 C CA . SER B 1 2 ? 15.422 -14.805 30 1 37.31 2 SER B CA 1
ATOM 895 C C . SER B 1 2 ? 15.328 -14.773 28.484 1 37.31 2 SER B C 1
ATOM 897 O O . SER B 1 2 ? 15.836 -13.852 27.844 1 37.31 2 SER B O 1
ATOM 899 N N . THR B 1 3 ? 15.727 -15.727 27.688 1 39.41 3 THR B N 1
ATOM 900 C CA . THR B 1 3 ? 15.711 -15.93 26.25 1 39.41 3 THR B CA 1
ATOM 901 C C . THR B 1 3 ? 14.398 -15.438 25.641 1 39.41 3 THR B C 1
ATOM 903 O O . THR B 1 3 ? 13.359 -16.094 25.797 1 39.41 3 THR B O 1
ATOM 906 N N . THR B 1 4 ? 13.883 -14.297 25.984 1 41.75 4 THR B N 1
ATOM 907 C CA . THR B 1 4 ? 12.734 -13.656 25.359 1 41.75 4 THR B CA 1
ATOM 908 C C . THR B 1 4 ? 12.766 -13.867 23.844 1 41.75 4 THR B C 1
ATOM 910 O O . THR B 1 4 ? 13.672 -13.391 23.156 1 41.75 4 THR B O 1
ATOM 913 N N . THR B 1 5 ? 12.648 -15.016 23.172 1 45 5 THR B N 1
ATOM 914 C CA . THR B 1 5 ? 12.531 -15.508 21.812 1 45 5 THR B CA 1
ATOM 915 C C . THR B 1 5 ? 11.82 -14.477 20.922 1 45 5 THR B C 1
ATOM 917 O O . THR B 1 5 ? 10.609 -14.281 21.047 1 45 5 THR B O 1
ATOM 920 N N . SER B 1 6 ? 12.102 -13.164 20.797 1 49.91 6 SER B N 1
ATOM 921 C CA . SER B 1 6 ? 11.547 -11.984 20.141 1 49.91 6 SER B CA 1
ATOM 922 C C . SER B 1 6 ? 11.133 -12.289 18.703 1 49.91 6 SER B C 1
ATOM 924 O O . SER B 1 6 ? 11.969 -12.688 17.875 1 49.91 6 SER B O 1
ATOM 926 N N . ALA B 1 7 ? 10.062 -12.914 18.453 1 68.69 7 ALA B N 1
ATOM 927 C CA . ALA B 1 7 ? 9.477 -13.312 17.172 1 68.69 7 ALA B CA 1
ATOM 928 C C . ALA B 1 7 ? 9.805 -12.297 16.078 1 68.69 7 ALA B C 1
ATOM 930 O O . ALA B 1 7 ? 9.922 -11.102 16.344 1 68.69 7 ALA B O 1
ATOM 931 N N . ASP B 1 8 ? 10.641 -12.68 15.086 1 89.19 8 ASP B N 1
ATOM 932 C CA . ASP B 1 8 ? 10.93 -11.828 13.93 1 89.19 8 ASP B CA 1
ATOM 933 C C . ASP B 1 8 ? 9.68 -11.078 13.477 1 89.19 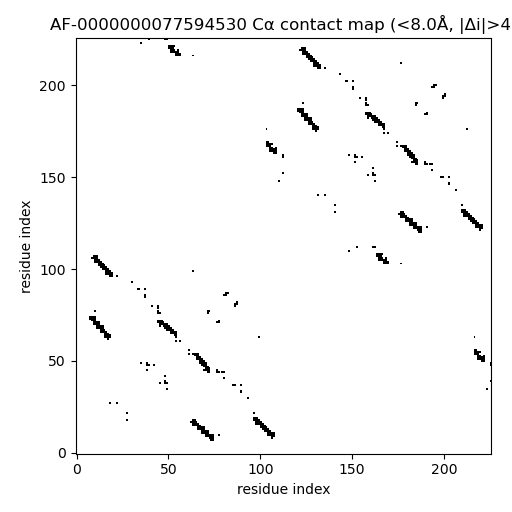8 ASP B C 1
ATOM 935 O O . ASP B 1 8 ? 8.617 -11.68 13.328 1 89.19 8 ASP B O 1
ATOM 939 N N . PRO B 1 9 ? 9.852 -9.797 13.5 1 95.12 9 PRO B N 1
ATOM 940 C CA . PRO B 1 9 ? 8.656 -9.031 13.133 1 95.12 9 PRO B CA 1
ATOM 941 C C . PRO B 1 9 ? 8.086 -9.445 11.781 1 95.12 9 PRO B C 1
ATOM 943 O O . PRO B 1 9 ? 8.836 -9.875 10.898 1 95.12 9 PRO B O 1
ATOM 946 N N . ALA B 1 10 ? 6.789 -9.289 11.625 1 98 10 ALA B N 1
ATOM 947 C CA . ALA B 1 10 ? 6.145 -9.461 10.32 1 98 10 ALA B CA 1
ATOM 948 C C . ALA B 1 10 ? 6.668 -8.445 9.312 1 98 10 ALA B C 1
ATOM 950 O O . ALA B 1 10 ? 7.082 -7.348 9.68 1 98 10 ALA B O 1
ATOM 951 N N . ILE B 1 11 ? 6.691 -8.82 8.047 1 98.31 11 ILE B N 1
ATOM 952 C CA . ILE B 1 11 ? 7.055 -7.918 6.961 1 98.31 11 ILE B CA 1
ATOM 953 C C . ILE B 1 11 ? 5.852 -7.707 6.043 1 98.31 11 ILE B C 1
ATOM 955 O O . ILE B 1 11 ? 5.316 -8.664 5.48 1 98.31 11 ILE B O 1
ATOM 959 N N . SER B 1 12 ? 5.465 -6.477 5.941 1 98.19 12 SER B N 1
ATOM 960 C CA . SER B 1 12 ? 4.426 -6.133 4.973 1 98.19 12 SER B CA 1
ATOM 961 C C . SER B 1 12 ? 5.031 -5.641 3.662 1 98.19 12 SER B C 1
ATOM 963 O O . SER B 1 12 ? 6.102 -5.023 3.658 1 98.19 12 SER B O 1
ATOM 965 N N . ARG B 1 13 ? 4.344 -6.012 2.586 1 98.44 13 ARG B N 1
ATOM 966 C CA . ARG B 1 13 ? 4.777 -5.578 1.261 1 98.44 13 ARG B CA 1
ATOM 967 C C . ARG B 1 13 ? 3.641 -4.895 0.509 1 98.44 13 ARG B C 1
ATOM 969 O O . ARG B 1 13 ? 2.547 -5.449 0.387 1 98.44 13 ARG B O 1
ATOM 976 N N . PHE B 1 14 ? 3.861 -3.623 0.057 1 98.25 14 PHE B N 1
ATOM 977 C CA . PHE B 1 14 ? 3.084 -3.088 -1.053 1 98.25 14 PHE B CA 1
ATOM 978 C C . PHE B 1 14 ? 3.609 -3.607 -2.385 1 98.25 14 PHE B C 1
ATOM 980 O O . PHE B 1 14 ? 4.816 -3.588 -2.631 1 98.25 14 PHE B O 1
ATOM 987 N N . LEU B 1 15 ? 2.725 -4.086 -3.182 1 97.38 15 LEU B N 1
ATOM 988 C CA . LEU B 1 15 ? 3.064 -4.531 -4.531 1 97.38 15 LEU B CA 1
ATOM 989 C C . LEU B 1 15 ? 2.199 -3.826 -5.57 1 97.38 15 LEU B C 1
ATOM 991 O O . LEU B 1 15 ? 0.992 -3.668 -5.375 1 97.38 15 LEU B O 1
ATOM 995 N N . GLY B 1 16 ? 2.797 -3.328 -6.598 1 96.88 16 GLY B N 1
ATOM 996 C CA . GLY B 1 16 ? 2.088 -2.674 -7.684 1 96.88 16 GLY B CA 1
ATOM 997 C C . GLY B 1 16 ? 2.555 -3.123 -9.055 1 96.88 16 GLY B C 1
ATOM 998 O O . GLY B 1 16 ? 3.734 -3.428 -9.25 1 96.88 16 GLY B O 1
ATOM 999 N N . PHE B 1 17 ? 1.59 -3.088 -10.031 1 96.69 17 PHE B N 1
ATOM 1000 C CA . PHE B 1 17 ? 1.89 -3.477 -11.398 1 96.69 17 PHE B CA 1
ATOM 1001 C C . PHE B 1 17 ? 1.371 -2.434 -12.383 1 96.69 17 PHE B C 1
ATOM 1003 O O . PHE B 1 17 ? 0.238 -1.964 -12.258 1 96.69 17 PHE B O 1
ATOM 1010 N N . LYS B 1 18 ? 2.225 -2.129 -13.242 1 96.88 18 LYS B N 1
ATOM 1011 C CA . LYS B 1 18 ? 1.81 -1.44 -14.461 1 96.88 18 LYS B CA 1
ATOM 1012 C C . LYS B 1 18 ? 1.9 -2.363 -15.672 1 96.88 18 LYS B C 1
ATOM 1014 O O . LYS B 1 18 ? 2.971 -2.895 -15.977 1 96.88 18 LYS B O 1
ATOM 1019 N N . PHE B 1 19 ? 0.815 -2.529 -16.344 1 96.81 19 PHE B N 1
ATOM 1020 C CA . PHE B 1 19 ? 0.808 -3.406 -17.5 1 96.81 19 PHE B CA 1
ATOM 1021 C C . PHE B 1 19 ? 1.276 -2.658 -18.75 1 96.81 19 PHE B C 1
ATOM 1023 O O . PHE B 1 19 ? 1.1 -1.442 -18.844 1 96.81 19 PHE B O 1
ATOM 1030 N N . LYS B 1 20 ? 1.841 -3.395 -19.641 1 96.56 20 LYS B N 1
ATOM 1031 C CA . LYS B 1 20 ? 2.258 -2.834 -20.922 1 96.56 20 LYS B CA 1
ATOM 1032 C C . LYS B 1 20 ? 1.057 -2.346 -21.719 1 96.56 20 LYS B C 1
ATOM 1034 O O . LYS B 1 20 ? -0.038 -2.904 -21.609 1 96.56 20 LYS B O 1
ATOM 1039 N N . GLU B 1 21 ? 1.379 -1.378 -22.469 1 94 21 GLU B N 1
ATOM 1040 C CA . GLU B 1 21 ? 0.358 -0.935 -23.422 1 94 21 GLU B CA 1
ATOM 1041 C C . GLU B 1 21 ? -0.109 -2.084 -24.312 1 94 21 GLU B C 1
ATOM 1043 O O . GLU B 1 21 ? 0.704 -2.885 -24.766 1 94 21 GLU B O 1
ATOM 1048 N N . GLY B 1 22 ? -1.364 -2.164 -24.469 1 94.62 22 GLY B N 1
ATOM 1049 C CA . GLY B 1 22 ? -1.905 -3.191 -25.344 1 94.62 22 GLY B CA 1
ATOM 1050 C C . GLY B 1 22 ? -2.342 -4.438 -24.609 1 94.62 22 GLY B C 1
ATOM 1051 O O . GLY B 1 22 ? -2.98 -5.32 -25.188 1 94.62 22 GLY B O 1
ATOM 1052 N N . THR B 1 23 ? -1.95 -4.539 -23.359 1 96.44 23 THR B N 1
ATOM 1053 C CA . THR B 1 23 ? -2.434 -5.66 -22.562 1 96.44 23 THR B CA 1
ATOM 1054 C C . THR B 1 23 ? -3.953 -5.605 -22.422 1 96.44 23 THR B C 1
ATOM 1056 O O . THR B 1 23 ? -4.512 -4.578 -22.031 1 96.44 23 THR B O 1
ATOM 1059 N N . THR B 1 24 ? -4.609 -6.758 -22.672 1 96.31 24 THR B N 1
ATOM 1060 C CA . THR B 1 24 ? -6.066 -6.766 -22.703 1 96.31 24 THR B CA 1
ATOM 1061 C C . THR B 1 24 ? -6.633 -6.867 -21.281 1 96.31 24 THR B C 1
ATOM 1063 O O . THR B 1 24 ? -5.926 -7.266 -20.359 1 96.31 24 THR B O 1
ATOM 1066 N N . ASP B 1 25 ? -7.875 -6.527 -21.188 1 94.25 25 ASP B N 1
ATOM 1067 C CA . ASP B 1 25 ? -8.547 -6.641 -19.891 1 94.25 25 ASP B CA 1
ATOM 1068 C C . ASP B 1 25 ? -8.562 -8.086 -19.406 1 94.25 25 ASP B C 1
ATOM 1070 O O . ASP B 1 25 ? -8.453 -8.352 -18.203 1 94.25 25 ASP B O 1
ATOM 1074 N N . GLU B 1 26 ? -8.758 -8.938 -20.312 1 95.94 26 GLU B N 1
ATOM 1075 C CA . GLU B 1 26 ? -8.75 -10.359 -19.969 1 95.94 26 GLU B CA 1
ATOM 1076 C C . GLU B 1 26 ? -7.383 -10.781 -19.438 1 95.94 26 GLU B C 1
ATOM 1078 O O . GLU B 1 26 ? -7.293 -11.516 -18.453 1 95.94 26 GLU B O 1
ATOM 1083 N N . GLN B 1 27 ? -6.363 -10.336 -20.094 1 96.38 27 GLN B N 1
ATOM 1084 C CA . GLN B 1 27 ? -5.008 -10.641 -19.656 1 96.38 27 GLN B CA 1
ATOM 1085 C C . GLN B 1 27 ? -4.742 -10.07 -18.266 1 96.38 27 GLN B C 1
ATOM 1087 O O . GLN B 1 27 ? -4.141 -10.734 -17.422 1 96.38 27 GLN B O 1
ATOM 1092 N N . LYS B 1 28 ? -5.195 -8.875 -18.078 1 95.38 28 LYS B N 1
ATOM 1093 C CA . LYS B 1 28 ? -5.023 -8.234 -16.781 1 95.38 28 LYS B CA 1
ATOM 1094 C C . LYS B 1 28 ? -5.773 -8.992 -15.695 1 95.38 28 LYS B C 1
ATOM 1096 O O . LYS B 1 28 ? -5.23 -9.227 -14.609 1 95.38 28 LYS B O 1
ATOM 1101 N N . ALA B 1 29 ? -6.973 -9.367 -16 1 92.81 29 ALA B N 1
ATOM 1102 C CA . ALA B 1 29 ? -7.777 -10.117 -15.047 1 92.81 29 ALA B CA 1
ATOM 1103 C C . ALA B 1 29 ? -7.125 -11.453 -14.711 1 92.81 29 ALA B C 1
ATOM 1105 O O . ALA B 1 29 ? -7.086 -11.859 -13.547 1 92.81 29 ALA B O 1
ATOM 1106 N N . ASN B 1 30 ? -6.625 -12.117 -15.672 1 94.38 30 ASN B N 1
ATOM 1107 C CA . ASN B 1 30 ? -5.953 -13.391 -15.461 1 94.38 30 ASN B CA 1
ATOM 1108 C C . ASN B 1 30 ? -4.68 -13.227 -14.633 1 94.38 30 ASN B C 1
ATOM 1110 O O . ASN B 1 30 ? -4.348 -14.094 -13.82 1 94.38 30 ASN B O 1
ATOM 1114 N N . ALA B 1 31 ? -4.012 -12.156 -14.922 1 95.12 31 ALA B N 1
ATOM 1115 C CA . ALA B 1 31 ? -2.803 -11.867 -14.148 1 95.12 31 ALA B CA 1
ATOM 1116 C C . ALA B 1 31 ? -3.123 -11.695 -12.672 1 95.12 31 ALA B C 1
ATOM 1118 O O . ALA B 1 31 ? -2.471 -12.297 -11.812 1 95.12 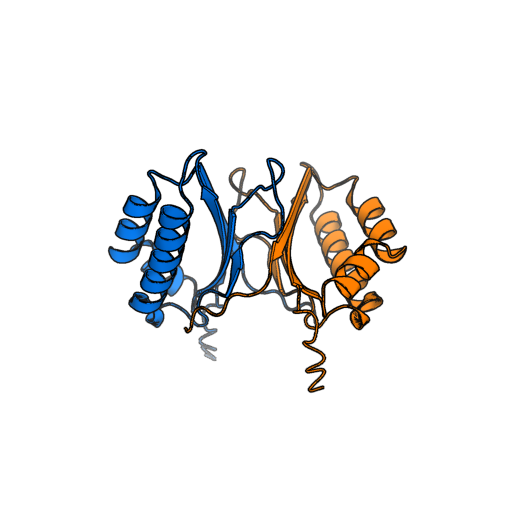31 ALA B O 1
ATOM 1119 N N . VAL B 1 32 ? -4.129 -10.953 -12.375 1 93.75 32 VAL B N 1
ATOM 1120 C CA . VAL B 1 32 ? -4.516 -10.68 -10.992 1 93.75 32 VAL B CA 1
ATOM 1121 C C . VAL B 1 32 ? -4.992 -11.969 -10.328 1 93.75 32 VAL B C 1
ATOM 1123 O O . VAL B 1 32 ? -4.602 -12.266 -9.195 1 93.75 32 VAL B O 1
ATOM 1126 N N . LYS B 1 33 ? -5.766 -12.766 -11.031 1 92.44 33 LYS B N 1
ATOM 1127 C CA . LYS B 1 33 ? -6.207 -14.055 -10.508 1 92.44 33 LYS B CA 1
ATOM 1128 C C . LYS B 1 33 ? -5.02 -14.961 -10.203 1 92.44 33 LYS B C 1
ATOM 1130 O O . LYS B 1 33 ? -5.016 -15.672 -9.195 1 92.44 33 LYS B O 1
ATOM 1135 N N . GLY B 1 34 ? -4.074 -14.945 -11.117 1 92.81 34 GLY B N 1
ATOM 1136 C CA . GLY B 1 34 ? -2.867 -15.734 -10.906 1 92.81 34 GLY B CA 1
ATOM 1137 C C . GLY B 1 34 ? -2.092 -15.312 -9.672 1 92.81 34 GLY B C 1
ATOM 1138 O O . GLY B 1 34 ? -1.555 -16.156 -8.953 1 92.81 34 GLY B O 1
ATOM 1139 N N . LEU B 1 35 ? -2.029 -14.07 -9.438 1 92.44 35 LEU B N 1
ATOM 1140 C CA . LEU B 1 35 ? -1.368 -13.547 -8.242 1 92.44 35 LEU B CA 1
ATOM 1141 C C . LEU B 1 35 ? -2.068 -14.031 -6.98 1 92.44 35 LEU B C 1
ATOM 1143 O O . LEU B 1 35 ? -1.413 -14.492 -6.039 1 92.44 35 LEU B O 1
ATOM 1147 N N . PHE B 1 36 ? -3.309 -13.93 -6.977 1 91.25 36 PHE B N 1
ATOM 1148 C CA . PHE B 1 36 ? -4.066 -14.359 -5.809 1 91.25 36 PHE B CA 1
ATOM 1149 C C . PHE B 1 36 ? -3.896 -15.859 -5.57 1 91.25 36 PHE B C 1
ATOM 1151 O O . PHE B 1 36 ? -3.768 -16.297 -4.43 1 91.25 36 PHE B O 1
ATOM 1158 N N . LYS B 1 37 ? -3.967 -16.578 -6.613 1 92.94 37 LYS B N 1
ATOM 1159 C CA . LYS B 1 37 ? -3.754 -18.016 -6.5 1 92.94 37 LYS B CA 1
ATOM 1160 C C . LYS B 1 37 ? -2.371 -18.328 -5.934 1 92.94 37 LYS B C 1
ATOM 1162 O O . LYS B 1 37 ? -2.213 -19.266 -5.141 1 92.94 37 LYS B O 1
ATOM 1167 N N . LEU B 1 38 ? -1.407 -17.625 -6.367 1 95.62 38 LEU B N 1
ATOM 1168 C CA . LEU B 1 38 ? -0.049 -17.781 -5.863 1 95.62 38 LEU B CA 1
ATOM 1169 C C . LEU B 1 38 ? -0.012 -17.609 -4.344 1 95.62 38 LEU B C 1
ATOM 1171 O O . LEU B 1 38 ? 0.562 -18.453 -3.643 1 95.62 38 LEU B O 1
ATOM 1175 N N . TYR B 1 39 ? -0.628 -16.547 -3.838 1 94.81 39 TYR B N 1
ATOM 1176 C CA . TYR B 1 39 ? -0.604 -16.281 -2.404 1 94.81 39 TYR B CA 1
ATOM 1177 C C . TYR B 1 39 ? -1.454 -17.297 -1.647 1 94.81 39 TYR B C 1
ATOM 1179 O O . TYR B 1 39 ? -1.155 -17.641 -0.5 1 94.81 39 TYR B O 1
ATOM 1187 N N . GLU B 1 40 ? -2.52 -17.797 -2.328 1 93.44 40 GLU B N 1
ATOM 1188 C CA . GLU B 1 40 ? -3.291 -18.891 -1.743 1 93.44 40 GLU B CA 1
ATOM 1189 C C . GLU B 1 40 ? -2.445 -20.156 -1.604 1 93.44 40 GLU B C 1
ATOM 1191 O O . GLU B 1 40 ? -2.465 -20.812 -0.56 1 93.44 40 GLU B O 1
ATOM 1196 N N . ASP B 1 41 ? -1.689 -20.453 -2.598 1 94.88 41 ASP B N 1
ATOM 1197 C CA . ASP B 1 41 ? -0.854 -21.641 -2.625 1 94.88 41 ASP B CA 1
ATOM 1198 C C . ASP B 1 41 ? 0.259 -21.562 -1.583 1 94.88 41 ASP B C 1
ATOM 1200 O O . ASP B 1 41 ? 0.704 -22.578 -1.058 1 94.88 41 ASP B O 1
ATOM 1204 N N . LEU B 1 42 ? 0.65 -20.391 -1.289 1 97.12 42 LEU B N 1
ATOM 1205 C CA . LEU B 1 42 ? 1.781 -20.188 -0.39 1 97.12 42 LEU B CA 1
ATOM 1206 C C . LEU B 1 42 ? 1.335 -19.5 0.902 1 97.12 42 LEU B C 1
ATOM 1208 O O . LEU B 1 42 ? 2.098 -18.75 1.509 1 97.12 42 LEU B O 1
ATOM 1212 N N . ALA B 1 43 ? 0.144 -19.766 1.313 1 96.06 43 ALA B N 1
ATOM 1213 C CA . ALA B 1 43 ? -0.474 -19.109 2.465 1 96.06 43 ALA B CA 1
ATOM 1214 C C . ALA B 1 43 ? 0.306 -19.391 3.744 1 96.06 43 ALA B C 1
ATOM 1216 O O . ALA B 1 43 ? 0.175 -18.672 4.734 1 96.06 43 ALA B O 1
ATOM 1217 N N . ARG B 1 44 ? 1.095 -20.391 3.738 1 97.31 44 ARG B N 1
ATOM 1218 C CA . ARG B 1 44 ? 1.868 -20.766 4.918 1 97.31 44 ARG B CA 1
ATOM 1219 C C . ARG B 1 44 ? 2.879 -19.688 5.273 1 97.31 44 ARG B C 1
ATOM 1221 O O . ARG B 1 44 ? 3.355 -19.625 6.41 1 97.31 44 ARG B O 1
ATOM 1228 N N . TYR B 1 45 ? 3.195 -18.859 4.34 1 97.94 45 TYR B N 1
ATOM 1229 C CA . TYR B 1 45 ? 4.223 -17.844 4.57 1 97.94 45 TYR B CA 1
ATOM 1230 C C . TYR B 1 45 ? 3.598 -16.516 4.992 1 97.94 45 TYR B C 1
ATOM 1232 O O . TYR B 1 45 ? 4.309 -15.578 5.352 1 97.94 45 TYR B O 1
ATOM 1240 N N . VAL B 1 46 ? 2.229 -16.375 4.953 1 97.31 46 VAL B N 1
ATOM 1241 C CA . VAL B 1 46 ? 1.63 -15.055 5.094 1 97.31 46 VAL B CA 1
ATOM 1242 C C . VAL B 1 46 ? 0.67 -15.047 6.281 1 97.31 46 VAL B C 1
ATOM 1244 O O . VAL B 1 46 ? 0 -16.047 6.555 1 97.31 46 VAL B O 1
ATOM 1247 N N . ASN B 1 47 ? 0.667 -13.945 6.992 1 97.12 47 ASN B N 1
ATOM 1248 C CA . ASN B 1 47 ? -0.333 -13.688 8.023 1 97.12 47 ASN B CA 1
ATOM 1249 C C . ASN B 1 47 ? -1.623 -13.133 7.426 1 97.12 47 ASN B C 1
ATOM 1251 O O . ASN B 1 47 ? -2.715 -13.414 7.926 1 97.12 47 ASN B O 1
ATOM 1255 N N . GLN B 1 48 ? -1.479 -12.336 6.414 1 95.25 48 GLN B N 1
ATOM 1256 C CA . GLN B 1 48 ? -2.582 -11.68 5.711 1 95.25 48 GLN B CA 1
ATOM 1257 C C . GLN B 1 48 ? -2.352 -11.68 4.203 1 95.25 48 GLN B C 1
ATOM 1259 O O . GLN B 1 48 ? -1.306 -11.234 3.729 1 95.25 48 GLN B O 1
ATOM 1264 N N . GLY B 1 49 ? -3.367 -12.188 3.535 1 94.88 49 GLY B N 1
ATOM 1265 C CA . GLY B 1 49 ? -3.301 -12.203 2.082 1 94.88 49 GLY B CA 1
ATOM 1266 C C . GLY B 1 49 ? -3.449 -10.82 1.47 1 94.88 49 GLY B C 1
ATOM 1267 O O . GLY B 1 49 ? -3.557 -9.82 2.188 1 94.88 49 GLY B O 1
ATOM 1268 N N . PRO B 1 50 ? -3.492 -10.789 0.175 1 95.69 50 PRO B N 1
ATOM 1269 C CA . PRO B 1 50 ? -3.521 -9.5 -0.532 1 95.69 50 PRO B CA 1
ATOM 1270 C C . PRO B 1 50 ? -4.797 -8.711 -0.262 1 95.69 50 PRO B C 1
ATOM 1272 O O . PRO B 1 50 ? -5.895 -9.273 -0.275 1 95.69 50 PRO B O 1
ATOM 1275 N N . VAL B 1 51 ? -4.598 -7.504 0.01 1 95.25 51 VAL B N 1
ATOM 1276 C CA . VAL B 1 51 ? -5.68 -6.523 0.088 1 95.25 51 VAL B CA 1
ATOM 1277 C C . VAL B 1 51 ? -5.363 -5.332 -0.811 1 95.25 51 VAL B C 1
ATOM 1279 O O . VAL B 1 51 ? -4.336 -4.672 -0.639 1 95.25 51 VAL B O 1
ATOM 1282 N N . GLY B 1 52 ? -6.168 -5.074 -1.779 1 96.06 52 GLY B N 1
ATOM 1283 C CA . GLY B 1 52 ? -5.941 -4.02 -2.752 1 96.06 52 GLY B CA 1
ATOM 1284 C C . GLY B 1 52 ? -7.043 -3.918 -3.789 1 96.06 52 GLY B C 1
ATOM 1285 O O . GLY B 1 52 ? -8.195 -4.258 -3.514 1 96.06 52 GLY B O 1
ATOM 1286 N N . GLY B 1 53 ? -6.59 -3.322 -4.969 1 96.25 53 GLY B N 1
ATOM 1287 C CA . GLY B 1 53 ? -7.582 -3.156 -6.016 1 96.25 53 GLY B CA 1
ATOM 1288 C C . GLY B 1 53 ? -7.047 -2.432 -7.238 1 96.25 53 GLY B C 1
ATOM 1289 O O . GLY B 1 53 ? -5.895 -1.994 -7.25 1 96.25 53 GLY B O 1
ATOM 1290 N N . LYS B 1 54 ? -7.965 -2.404 -8.156 1 95.38 54 LYS B N 1
ATOM 1291 C CA . LYS B 1 54 ? -7.672 -1.67 -9.383 1 95.38 54 LYS B CA 1
ATOM 1292 C C . LYS B 1 54 ? -7.656 -0.165 -9.133 1 95.38 54 LYS B C 1
ATOM 1294 O O . LYS B 1 54 ? -8.477 0.351 -8.367 1 95.38 54 LYS B O 1
A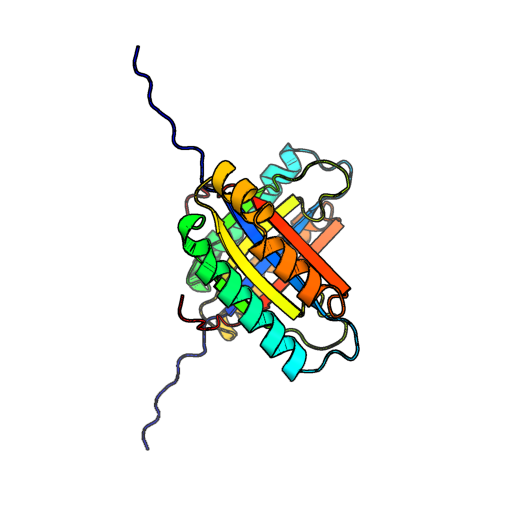TOM 1299 N N . SER B 1 55 ? -6.746 0.497 -9.898 1 96.81 55 SER B N 1
ATOM 1300 C CA . SER B 1 55 ? -6.668 1.949 -9.781 1 96.81 55 SER B CA 1
ATOM 1301 C C . SER B 1 55 ? -7.969 2.611 -10.219 1 96.81 55 SER B C 1
ATOM 1303 O O . SER B 1 55 ? -8.57 2.213 -11.219 1 96.81 55 SER B O 1
ATOM 1305 N N . LEU B 1 56 ? -8.289 3.607 -9.516 1 96.19 56 LEU B N 1
ATOM 1306 C CA . LEU B 1 56 ? -9.438 4.406 -9.93 1 96.19 56 LEU B CA 1
ATOM 1307 C C . LEU B 1 56 ? -9.016 5.465 -10.945 1 96.19 56 LEU B C 1
ATOM 1309 O O . LEU B 1 56 ? -9.867 6.051 -11.625 1 96.19 56 LEU B O 1
ATOM 1313 N N . ALA B 1 57 ? -7.742 5.77 -10.945 1 93.75 57 ALA B N 1
ATOM 1314 C CA . ALA B 1 57 ? -7.234 6.723 -11.93 1 93.75 57 ALA B CA 1
ATOM 1315 C C . ALA B 1 57 ? -7.34 6.16 -13.344 1 93.75 57 ALA B C 1
ATOM 1317 O O . ALA B 1 57 ? -7.289 4.945 -13.539 1 93.75 57 ALA B O 1
ATOM 1318 N N . GLN B 1 58 ? -7.551 7.086 -14.211 1 87.62 58 GLN B N 1
ATOM 1319 C CA . GLN B 1 58 ? -7.641 6.711 -15.617 1 87.62 58 GLN B CA 1
ATOM 1320 C C . GLN B 1 58 ? -6.617 7.477 -16.453 1 87.62 58 GLN B C 1
ATOM 1322 O O . GLN B 1 58 ? -6.059 8.477 -16 1 87.62 58 GLN B O 1
ATOM 1327 N N . GLY B 1 59 ? -6.301 6.914 -17.625 1 82.62 59 GLY B N 1
ATOM 1328 C CA . GLY B 1 59 ? -5.445 7.629 -18.562 1 82.62 59 GLY B CA 1
ATOM 1329 C C . GLY B 1 59 ? -3.967 7.5 -18.234 1 82.62 59 GLY B C 1
ATOM 1330 O O . GLY B 1 59 ? -3.561 6.574 -17.531 1 82.62 59 GLY B O 1
ATOM 1331 N N . PRO B 1 60 ? -3.148 8.359 -18.781 1 76.94 60 PRO B N 1
ATOM 1332 C CA . PRO B 1 60 ? -1.691 8.227 -18.734 1 76.94 60 PRO B CA 1
ATOM 1333 C C . PRO B 1 60 ? -1.117 8.547 -17.359 1 76.94 60 PRO B C 1
ATOM 1335 O O . PRO B 1 60 ? 0.023 8.188 -17.062 1 76.94 60 PRO B O 1
ATOM 1338 N N . SER B 1 61 ? -1.899 9.195 -16.594 1 78.81 61 SER B N 1
ATOM 1339 C CA . SER B 1 61 ? -1.404 9.586 -15.281 1 78.81 61 SER B CA 1
ATOM 1340 C C . SER B 1 61 ? -1.374 8.398 -14.328 1 78.81 61 SER B C 1
ATOM 1342 O O . SER B 1 61 ? -0.754 8.469 -13.266 1 78.81 61 SER B O 1
ATOM 1344 N N . ARG B 1 62 ? -2.037 7.355 -14.758 1 89.38 62 ARG B N 1
ATOM 1345 C CA . ARG B 1 62 ? -2.066 6.168 -13.906 1 89.38 62 ARG B CA 1
ATOM 1346 C C . ARG B 1 62 ? -0.7 5.492 -13.867 1 89.38 62 ARG B C 1
ATOM 1348 O O . ARG B 1 62 ? -0.212 5 -14.883 1 89.38 62 ARG B O 1
ATOM 1355 N N . ARG B 1 63 ? -0.177 5.438 -12.789 1 93.88 63 ARG B N 1
ATOM 1356 C CA . ARG B 1 63 ? 1.162 4.879 -12.625 1 93.88 63 ARG B CA 1
ATOM 1357 C C . ARG B 1 63 ? 1.116 3.359 -12.539 1 93.88 63 ARG B C 1
ATOM 1359 O O . ARG B 1 63 ? 1.972 2.676 -13.109 1 93.88 63 ARG B O 1
ATOM 1366 N N . PHE B 1 64 ? 0.157 2.881 -11.773 1 97.25 64 PHE B N 1
ATOM 1367 C CA . PHE B 1 64 ? -0.031 1.441 -11.633 1 97.25 64 PHE B CA 1
ATOM 1368 C C . PHE B 1 64 ? -1.469 1.051 -11.953 1 97.25 64 PHE B C 1
ATOM 1370 O O . PHE B 1 64 ? -2.396 1.826 -11.711 1 97.25 64 PHE B O 1
ATOM 1377 N N . ASP B 1 65 ? -1.606 -0.082 -12.461 1 96.44 65 ASP B N 1
ATOM 1378 C CA . ASP B 1 65 ? -2.922 -0.614 -12.805 1 96.44 65 ASP B CA 1
ATOM 1379 C C . ASP B 1 65 ? -3.549 -1.337 -11.609 1 96.44 65 ASP B C 1
ATOM 1381 O O . ASP B 1 65 ? -4.77 -1.296 -11.43 1 96.44 65 ASP B O 1
ATOM 1385 N N . TYR B 1 66 ? -2.734 -1.945 -10.828 1 96.44 66 TYR B N 1
ATOM 1386 C CA . TYR B 1 66 ? -3.18 -2.738 -9.688 1 96.44 66 TYR B CA 1
ATOM 1387 C C . TYR B 1 66 ? -2.143 -2.715 -8.57 1 96.44 66 TYR B C 1
ATOM 1389 O O . TYR B 1 66 ? -0.94 -2.816 -8.828 1 96.44 66 TYR B O 1
ATOM 1397 N N . MET B 1 67 ? -2.633 -2.531 -7.41 1 97.56 67 MET B N 1
ATOM 1398 C CA . MET B 1 67 ? -1.757 -2.598 -6.242 1 97.56 67 MET B CA 1
ATOM 1399 C C . MET B 1 67 ? -2.424 -3.365 -5.105 1 97.56 67 MET B C 1
ATOM 1401 O O . MET B 1 67 ? -3.65 -3.383 -5 1 97.56 67 MET B O 1
ATOM 1405 N N . PHE B 1 68 ? -1.637 -3.969 -4.207 1 96.81 68 PHE B N 1
ATOM 1406 C CA . PHE B 1 68 ? -2.139 -4.613 -2.998 1 96.81 68 PHE B CA 1
ATOM 1407 C C . PHE B 1 68 ? -1.058 -4.668 -1.925 1 96.81 68 PHE B C 1
ATOM 1409 O O . PHE B 1 68 ? 0.099 -4.332 -2.184 1 96.81 68 PHE B O 1
ATOM 1416 N N . THR B 1 69 ? -1.453 -4.977 -0.745 1 96.88 69 THR B N 1
ATOM 1417 C CA . THR B 1 69 ? -0.558 -5.262 0.37 1 96.88 69 THR B CA 1
ATOM 1418 C C . THR B 1 69 ? -0.671 -6.723 0.793 1 96.88 69 THR B C 1
ATOM 1420 O O . THR B 1 69 ? -1.747 -7.316 0.708 1 96.88 69 THR B O 1
ATOM 1423 N N . VAL B 1 70 ? 0.385 -7.246 1.246 1 96.81 70 VAL B N 1
ATOM 1424 C CA . VAL B 1 70 ? 0.459 -8.57 1.856 1 96.81 70 VAL B CA 1
ATOM 1425 C C . VAL B 1 70 ? 1.375 -8.523 3.078 1 96.81 70 VAL B C 1
ATOM 1427 O O . VAL B 1 70 ? 2.289 -7.699 3.146 1 96.81 70 VAL B O 1
ATOM 1430 N N . GLU B 1 71 ? 1.063 -9.375 4.027 1 97.56 71 GLU B N 1
ATOM 1431 C CA . GLU B 1 71 ? 1.903 -9.445 5.219 1 97.56 71 GLU B CA 1
ATOM 1432 C C . GLU B 1 71 ? 2.518 -10.836 5.379 1 97.56 71 GLU B C 1
ATOM 1434 O O . GLU B 1 71 ? 1.803 -11.812 5.602 1 97.56 71 GLU B O 1
ATOM 1439 N N . PHE B 1 72 ? 3.768 -10.852 5.305 1 98.44 72 PHE B N 1
ATOM 1440 C CA . PHE B 1 72 ? 4.508 -12.078 5.578 1 98.44 72 PHE B CA 1
ATOM 1441 C C . PHE B 1 72 ? 4.684 -12.281 7.078 1 98.44 72 PHE B C 1
ATOM 1443 O O . PHE B 1 72 ? 4.758 -11.305 7.836 1 98.44 72 PHE B O 1
ATOM 1450 N N . LYS B 1 73 ? 4.812 -13.516 7.496 1 98.19 73 LYS B N 1
ATOM 1451 C CA . LYS B 1 73 ? 4.945 -13.852 8.914 1 98.19 73 LYS B CA 1
ATOM 1452 C C . LYS B 1 73 ? 6.195 -13.219 9.508 1 98.19 73 LYS B C 1
ATOM 1454 O O . LYS B 1 73 ? 6.191 -12.797 10.672 1 98.19 73 LYS B O 1
ATOM 1459 N N . ASN B 1 74 ? 7.254 -13.242 8.758 1 98 74 ASN B N 1
ATOM 1460 C CA . ASN B 1 74 ? 8.547 -12.664 9.109 1 98 74 ASN B CA 1
ATOM 1461 C C . ASN B 1 74 ? 9.484 -12.617 7.906 1 98 74 ASN B C 1
ATOM 1463 O O . ASN B 1 74 ? 9.086 -12.961 6.789 1 98 74 ASN B O 1
ATOM 1467 N N . ALA B 1 75 ? 10.664 -12.18 8.156 1 97.56 75 ALA B N 1
ATOM 1468 C CA . ALA B 1 75 ? 11.641 -12.047 7.082 1 97.56 75 ALA B CA 1
ATOM 1469 C C . ALA B 1 75 ? 11.953 -13.398 6.449 1 97.56 75 ALA B C 1
ATOM 1471 O O . ALA B 1 75 ? 12.094 -13.5 5.227 1 97.56 75 ALA B O 1
ATOM 1472 N N . ALA B 1 76 ? 12.07 -14.398 7.254 1 97.94 76 ALA B N 1
ATOM 1473 C CA . ALA B 1 76 ? 12.359 -15.742 6.742 1 97.94 76 ALA B CA 1
ATOM 1474 C C . ALA B 1 76 ? 11.242 -16.234 5.824 1 97.94 76 ALA B C 1
ATOM 1476 O O . ALA B 1 76 ? 11.508 -16.828 4.773 1 97.94 76 ALA B O 1
ATOM 1477 N N . ALA B 1 77 ? 10.039 -16.016 6.242 1 98.25 77 ALA B N 1
ATOM 1478 C CA . ALA B 1 77 ? 8.883 -16.391 5.426 1 98.25 77 ALA B CA 1
ATOM 1479 C C . ALA B 1 77 ? 8.875 -15.633 4.102 1 98.25 77 ALA B C 1
ATOM 1481 O O . ALA B 1 77 ? 8.617 -16.219 3.047 1 98.25 77 ALA B O 1
ATOM 1482 N N . ARG B 1 78 ? 9.125 -14.383 4.145 1 98.25 78 ARG B N 1
ATOM 1483 C CA . ARG B 1 78 ? 9.219 -13.578 2.932 1 98.25 78 ARG B CA 1
ATOM 1484 C C . ARG B 1 78 ? 10.281 -14.125 1.985 1 98.25 78 ARG B C 1
ATOM 1486 O O . ARG B 1 78 ? 10.039 -14.266 0.785 1 98.25 78 ARG B O 1
ATOM 1493 N N . ASP B 1 79 ? 11.422 -14.422 2.551 1 98.06 79 ASP B N 1
ATOM 1494 C CA . ASP B 1 79 ? 12.523 -14.93 1.741 1 98.06 79 ASP B CA 1
ATOM 1495 C C . ASP B 1 79 ? 12.18 -16.297 1.144 1 98.06 79 ASP B C 1
ATOM 1497 O O . ASP B 1 79 ? 12.508 -16.578 -0.012 1 98.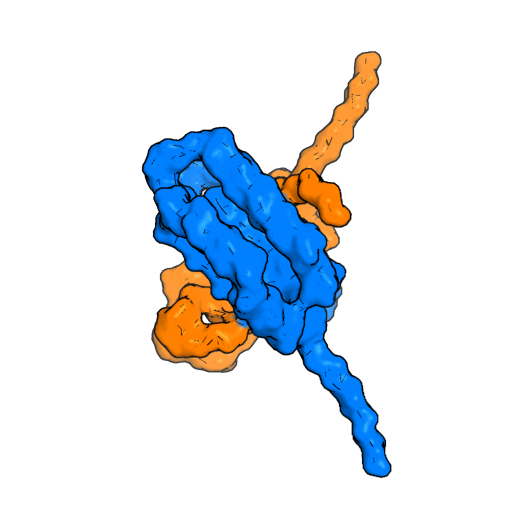06 79 ASP B O 1
ATOM 1501 N N . ALA B 1 80 ? 11.562 -17.109 1.912 1 98.44 80 ALA B N 1
ATOM 1502 C CA . ALA B 1 80 ? 11.148 -18.422 1.434 1 98.44 80 ALA B CA 1
ATOM 1503 C C . ALA B 1 80 ? 10.117 -18.312 0.316 1 98.44 80 ALA B C 1
ATOM 1505 O O . ALA B 1 80 ? 10.172 -19.031 -0.675 1 98.44 80 ALA B O 1
ATOM 1506 N N . PHE B 1 81 ? 9.219 -17.422 0.535 1 98.38 81 PHE B N 1
ATOM 1507 C CA . PHE B 1 81 ? 8.242 -17.125 -0.508 1 98.38 81 PHE B CA 1
ATOM 1508 C C . PHE B 1 81 ? 8.93 -16.719 -1.805 1 98.38 81 PHE B C 1
ATOM 1510 O O . PHE B 1 81 ? 8.641 -17.281 -2.867 1 98.38 81 PHE B O 1
ATOM 1517 N N . SER B 1 82 ? 9.805 -15.82 -1.725 1 97.5 82 SER B N 1
ATOM 1518 C CA . SER B 1 82 ? 10.508 -15.273 -2.881 1 97.5 82 SER B CA 1
ATOM 1519 C C . SER B 1 82 ? 11.328 -16.344 -3.59 1 97.5 82 SER B C 1
ATOM 1521 O O . SER B 1 82 ? 11.492 -16.297 -4.809 1 97.5 82 SER B O 1
ATOM 1523 N N . ALA B 1 83 ? 11.797 -17.297 -2.859 1 97.88 83 ALA B N 1
ATOM 1524 C CA . ALA B 1 83 ? 12.68 -18.328 -3.406 1 97.88 83 ALA B CA 1
ATOM 1525 C C . ALA B 1 83 ? 11.883 -19.516 -3.93 1 97.88 83 ALA B C 1
ATOM 1527 O O . ALA B 1 83 ? 12.438 -20.406 -4.57 1 97.88 83 ALA B O 1
ATOM 1528 N N . SER B 1 84 ? 10.656 -19.547 -3.709 1 98.06 84 SER B N 1
ATOM 1529 C CA . SER B 1 84 ? 9.836 -20.703 -4.059 1 98.06 84 SER B CA 1
ATOM 1530 C C . SER B 1 84 ? 9.688 -20.844 -5.57 1 98.06 84 SER B C 1
ATOM 1532 O O . SER B 1 84 ? 9.664 -19.828 -6.289 1 98.06 84 SER B O 1
ATOM 1534 N N . PRO B 1 85 ? 9.578 -22.047 -6.039 1 97.62 85 PRO B N 1
ATOM 1535 C CA . PRO B 1 85 ? 9.305 -22.25 -7.461 1 97.62 85 PRO B CA 1
ATOM 1536 C C . PRO B 1 85 ? 7.992 -21.609 -7.91 1 97.62 85 PRO B C 1
ATOM 1538 O O . PRO B 1 85 ? 7.887 -21.125 -9.047 1 97.62 85 PRO B O 1
ATOM 1541 N N . GLU B 1 86 ? 7.02 -21.609 -7.07 1 96.94 86 GLU B N 1
ATOM 1542 C CA . GLU B 1 86 ? 5.734 -20.984 -7.391 1 96.94 86 GLU B CA 1
ATOM 1543 C C . GLU B 1 86 ? 5.891 -19.5 -7.688 1 96.94 86 GLU B C 1
ATOM 1545 O O . GLU B 1 86 ? 5.316 -18.984 -8.656 1 96.94 86 GLU B O 1
ATOM 1550 N N . HIS B 1 87 ? 6.664 -18.797 -6.844 1 97.56 87 HIS B N 1
ATOM 1551 C CA . HIS B 1 87 ? 6.891 -17.375 -7.051 1 97.56 87 HIS B CA 1
ATOM 1552 C C . HIS B 1 87 ? 7.633 -17.109 -8.352 1 97.56 87 HIS B C 1
ATOM 1554 O O . HIS B 1 87 ? 7.258 -16.234 -9.125 1 97.56 87 HIS B O 1
ATOM 1560 N N . GLU B 1 88 ? 8.625 -17.953 -8.617 1 96.38 88 GLU B N 1
ATOM 1561 C CA . GLU B 1 88 ? 9.375 -17.812 -9.867 1 96.38 88 GLU B CA 1
ATOM 1562 C C . GLU B 1 88 ? 8.477 -18.062 -11.07 1 96.38 88 GLU B C 1
ATOM 1564 O O . GLU B 1 88 ? 8.586 -17.359 -12.086 1 96.38 88 GLU B O 1
ATOM 1569 N N . GLY B 1 89 ? 7.688 -19.031 -10.977 1 95.69 89 GLY B N 1
ATOM 1570 C CA . GLY B 1 89 ? 6.727 -19.281 -12.039 1 95.69 89 GLY B CA 1
ATOM 1571 C C . GLY B 1 89 ? 5.789 -18.109 -12.281 1 95.69 89 GLY B C 1
ATOM 1572 O O . GLY B 1 89 ? 5.488 -17.766 -13.422 1 95.69 89 GLY B O 1
ATOM 1573 N N . GLY B 1 90 ? 5.348 -17.5 -11.227 1 95 90 GLY B N 1
ATOM 1574 C CA . GLY B 1 90 ? 4.504 -16.328 -11.336 1 95 90 GLY B CA 1
ATOM 1575 C C . GLY B 1 90 ? 5.188 -15.164 -12.039 1 95 90 GLY B C 1
ATOM 1576 O O . GLY B 1 90 ? 4.598 -14.523 -12.906 1 95 90 GLY B O 1
ATOM 1577 N N . LYS B 1 91 ? 6.398 -14.945 -11.625 1 95.5 91 LYS B N 1
ATOM 1578 C CA . LYS B 1 91 ? 7.164 -13.875 -12.266 1 95.5 91 LYS B CA 1
ATOM 1579 C C . LYS B 1 91 ? 7.289 -14.109 -13.766 1 95.5 91 LYS B C 1
ATOM 1581 O O . LYS B 1 91 ? 7.109 -13.18 -14.562 1 95.5 91 LYS B O 1
ATOM 1586 N N . THR B 1 92 ? 7.602 -15.289 -14.117 1 95.56 92 THR B N 1
ATOM 1587 C CA . THR B 1 92 ? 7.793 -15.656 -15.516 1 95.56 92 THR B CA 1
ATOM 1588 C C . THR B 1 92 ? 6.508 -15.438 -16.312 1 95.56 92 THR B C 1
ATOM 1590 O O . THR B 1 92 ? 6.551 -14.945 -17.453 1 95.56 92 THR B O 1
ATOM 1593 N N . ARG B 1 93 ? 5.379 -15.758 -15.734 1 95 93 ARG B N 1
ATOM 1594 C CA . ARG B 1 93 ? 4.082 -15.625 -16.391 1 95 93 ARG B CA 1
ATOM 1595 C C . ARG B 1 93 ? 3.725 -14.156 -16.594 1 95 93 ARG B C 1
ATOM 1597 O O . ARG B 1 93 ? 3.109 -13.789 -17.594 1 95 93 ARG B O 1
ATOM 1604 N N . LEU B 1 94 ? 4.148 -13.32 -15.672 1 95.94 94 LEU B N 1
ATOM 1605 C CA . LEU B 1 94 ? 3.725 -11.922 -15.672 1 95.94 94 LEU B CA 1
ATOM 1606 C C . LEU B 1 94 ? 4.668 -11.07 -16.516 1 95.94 94 LEU B C 1
ATOM 1608 O O . LEU B 1 94 ? 4.254 -10.055 -17.078 1 95.94 94 LEU B O 1
ATOM 1612 N N . ALA B 1 95 ? 5.859 -11.508 -16.688 1 96 95 ALA B N 1
ATOM 1613 C CA . ALA B 1 95 ? 6.949 -10.719 -17.266 1 96 95 ALA B CA 1
ATOM 1614 C C . ALA B 1 95 ? 6.562 -10.18 -18.641 1 96 95 ALA B C 1
ATOM 1616 O O . ALA B 1 95 ? 6.80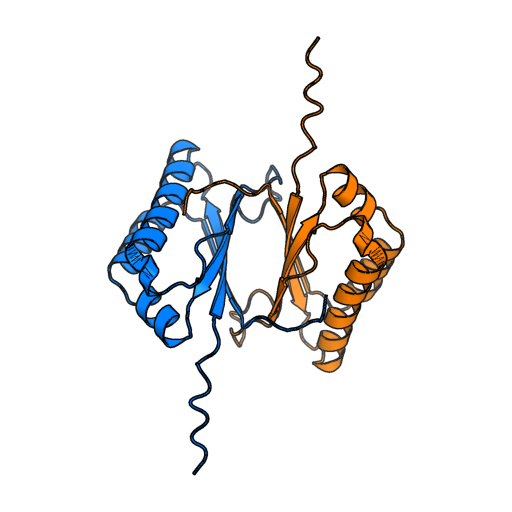1 -9.008 -18.953 1 96 95 ALA B O 1
ATOM 1617 N N . PRO B 1 96 ? 5.902 -10.953 -19.469 1 96.5 96 PRO B N 1
ATOM 1618 C CA . PRO B 1 96 ? 5.641 -10.477 -20.828 1 96.5 96 PRO B CA 1
ATOM 1619 C C . PRO B 1 96 ? 4.637 -9.32 -20.859 1 96.5 96 PRO B C 1
ATOM 1621 O O . PRO B 1 96 ? 4.566 -8.594 -21.859 1 96.5 96 PRO B O 1
ATOM 1624 N N . ILE B 1 97 ? 3.885 -9.109 -19.844 1 97.38 97 ILE B N 1
ATOM 1625 C CA . ILE B 1 97 ? 2.807 -8.141 -19.969 1 97.38 97 ILE B CA 1
ATOM 1626 C C . ILE B 1 97 ? 3 -7.02 -18.953 1 97.38 97 ILE B C 1
ATOM 1628 O O . ILE B 1 97 ? 2.197 -6.086 -18.891 1 97.38 97 ILE B O 1
ATOM 1632 N N . VAL B 1 98 ? 4.004 -7.059 -18.156 1 97.25 98 VAL B N 1
ATOM 1633 C CA . VAL B 1 98 ? 4.211 -6.066 -17.109 1 97.25 98 VAL B CA 1
ATOM 1634 C C . VAL B 1 98 ? 5.27 -5.062 -17.547 1 97.25 98 VAL B C 1
ATOM 1636 O O . VAL B 1 98 ? 6.336 -5.445 -18.031 1 97.25 98 VAL B O 1
ATOM 1639 N N . GLU B 1 99 ? 4.973 -3.879 -17.453 1 96.81 99 GLU B N 1
ATOM 1640 C CA . GLU B 1 99 ? 5.871 -2.773 -17.781 1 96.81 99 GLU B CA 1
ATOM 1641 C C . GLU B 1 99 ? 6.699 -2.359 -16.562 1 96.81 99 GLU B C 1
ATOM 1643 O O . GLU B 1 99 ? 7.875 -2.014 -16.703 1 96.81 99 GLU B O 1
ATOM 1648 N N . ASP B 1 100 ? 6.078 -2.346 -15.43 1 96.12 100 ASP B N 1
ATOM 1649 C CA . ASP B 1 100 ? 6.711 -1.878 -14.203 1 96.12 100 ASP B CA 1
ATOM 1650 C C . ASP B 1 100 ? 6.125 -2.584 -12.977 1 96.12 100 ASP B C 1
ATOM 1652 O O . ASP B 1 100 ? 4.938 -2.91 -12.953 1 96.12 100 ASP B O 1
ATOM 1656 N N . VAL B 1 101 ? 7.023 -2.826 -11.992 1 95.94 101 VAL B N 1
ATOM 1657 C CA . VAL B 1 101 ? 6.605 -3.453 -10.742 1 95.94 101 VAL B CA 1
ATOM 1658 C C . VAL B 1 101 ? 7.16 -2.666 -9.562 1 95.94 101 VAL B C 1
ATOM 1660 O O . VAL B 1 101 ? 8.328 -2.273 -9.562 1 95.94 101 VAL B O 1
ATOM 1663 N N . LEU B 1 102 ? 6.332 -2.416 -8.617 1 96.88 102 LEU B N 1
ATOM 1664 C CA . LEU B 1 102 ? 6.734 -1.891 -7.32 1 96.88 102 LEU B CA 1
ATOM 1665 C C . LEU B 1 102 ? 6.664 -2.975 -6.25 1 96.88 102 LEU B C 1
ATOM 1667 O O . LEU B 1 102 ? 5.621 -3.613 -6.078 1 96.88 102 LEU B O 1
ATOM 1671 N N . ALA B 1 103 ? 7.727 -3.225 -5.633 1 96.56 103 ALA B N 1
ATOM 1672 C CA . ALA B 1 103 ? 7.781 -4.027 -4.414 1 96.56 103 ALA B CA 1
ATOM 1673 C C . ALA B 1 103 ? 8.367 -3.225 -3.256 1 96.56 103 ALA B C 1
ATOM 1675 O O . ALA B 1 103 ? 9.539 -2.842 -3.291 1 96.56 103 ALA B O 1
ATOM 1676 N N . TYR B 1 104 ? 7.539 -2.961 -2.262 1 97.81 104 TYR B N 1
ATOM 1677 C CA . TYR B 1 104 ? 7.895 -2.131 -1.117 1 97.81 104 TYR B CA 1
ATOM 1678 C C . TYR B 1 104 ? 7.684 -2.885 0.19 1 97.81 104 TYR B C 1
ATOM 1680 O O . TYR B 1 104 ? 6.547 -3.119 0.603 1 97.81 104 TYR B O 1
ATOM 1688 N N . ASP B 1 105 ? 8.789 -3.217 0.833 1 97.94 105 ASP B N 1
ATOM 1689 C CA . ASP B 1 105 ? 8.727 -3.943 2.098 1 97.94 105 ASP B CA 1
ATOM 1690 C C . ASP B 1 105 ? 8.93 -3.004 3.283 1 97.94 105 ASP B C 1
ATOM 1692 O O . ASP B 1 105 ? 9.789 -2.115 3.236 1 97.94 105 ASP B O 1
ATOM 1696 N N . TYR B 1 106 ? 8.172 -3.277 4.254 1 97.62 106 TYR B N 1
ATOM 1697 C CA . TYR B 1 106 ? 8.305 -2.465 5.461 1 97.62 106 TYR B CA 1
ATOM 1698 C C . TYR B 1 106 ? 7.848 -3.24 6.691 1 97.62 106 TYR B C 1
ATOM 1700 O O . TYR B 1 106 ? 7.164 -4.262 6.574 1 97.62 106 TYR B O 1
ATOM 1708 N N . VAL B 1 107 ? 8.305 -2.781 7.855 1 97 107 VAL B N 1
ATOM 1709 C CA . VAL B 1 107 ? 7.762 -3.189 9.148 1 97 107 VAL B CA 1
ATOM 1710 C C . VAL B 1 107 ? 6.805 -2.121 9.672 1 97 107 VAL B C 1
ATOM 1712 O O . VAL B 1 107 ? 7.156 -0.94 9.727 1 97 107 VAL B O 1
ATOM 1715 N N . LYS B 1 108 ? 5.617 -2.609 9.914 1 95.19 108 LYS B N 1
ATOM 1716 C CA . LYS B 1 108 ? 4.586 -1.678 10.359 1 95.19 108 LYS B CA 1
ATOM 1717 C C . LYS B 1 108 ? 5.066 -0.864 11.562 1 95.19 108 LYS B C 1
ATOM 1719 O O . LYS B 1 108 ? 5.629 -1.416 12.508 1 95.19 108 LYS B O 1
ATOM 1724 N N . GLU B 1 109 ? 4.859 0.407 11.398 1 88.31 109 GLU B N 1
ATOM 1725 C CA . GLU B 1 109 ? 5.176 1.304 12.508 1 88.31 109 GLU B CA 1
ATOM 1726 C C . GLU B 1 109 ? 3.932 1.633 13.328 1 88.31 109 GLU B C 1
ATOM 1728 O O . GLU B 1 109 ? 2.814 1.605 12.805 1 88.31 109 GLU B O 1
ATOM 1733 N N . GLU B 1 110 ? 4.145 1.682 14.633 1 76.12 110 GLU B N 1
ATOM 1734 C CA . GLU B 1 110 ? 3.021 2.053 15.492 1 76.12 110 GLU B CA 1
ATOM 1735 C C . GLU B 1 110 ? 2.873 3.568 15.578 1 76.12 110 GLU B C 1
ATOM 1737 O O . GLU B 1 110 ? 3.809 4.27 15.977 1 76.12 110 GLU B O 1
ATOM 1742 N N . TYR B 1 111 ? 1.979 3.996 14.703 1 68.38 111 TYR B N 1
ATOM 1743 C CA . TYR B 1 111 ? 1.728 5.422 14.883 1 68.38 111 TYR B CA 1
ATOM 1744 C C . TYR B 1 111 ? 0.441 5.656 15.664 1 68.38 111 TYR B C 1
ATOM 1746 O O . TYR B 1 111 ? -0.503 4.867 15.57 1 68.38 111 TYR B O 1
ATOM 1754 N N . GLY B 1 112 ? 0.229 5.273 16.828 1 55.38 112 GLY B N 1
ATOM 1755 C CA . GLY B 1 112 ? -0.872 5.406 17.766 1 55.38 112 GLY B CA 1
ATOM 1756 C C . GLY B 1 112 ? -2.107 6.039 17.156 1 55.38 112 GLY B C 1
ATOM 1757 O O . GLY B 1 112 ? -2.094 7.223 16.812 1 55.38 112 GLY B O 1
ATOM 1758 N N . PHE B 1 113 ? -2.564 5.66 15.969 1 49.19 113 PHE B N 1
ATOM 1759 C CA . PHE B 1 113 ? -3.889 6.242 15.789 1 49.19 113 PHE B CA 1
ATOM 1760 C C . PHE B 1 113 ? -4.934 5.477 16.594 1 49.19 113 PHE B C 1
ATOM 1762 O O . PHE B 1 113 ? -4.809 4.266 16.781 1 49.19 113 PHE B O 1
#

Sequence (226 aa):
MSTTTSADPAISRFLGFKFKEGTTDEQKANAVKGLFKLYEDLARYVNQGPVGGKSLAQGPSRRFDYMFTVEFKNAAARDAFSASPEHEGGKTRLAPIVEDVLAYDYVKEEYGFMSTTTSADPAISRFLGFKFKEGTTDEQKANAVKGLFKLYEDLARYVNQGPVGGKSLAQGPSRRFDYMFTVEFKNAAARDAFSASPEHEGGKTRLAPIVEDVLAYDYVKEEYGF

Organism: Pleurotus ostreatus (NCBI:txid5322)

pLDDT: mean 91.13, std 14.35, range [27.34, 98.44]

Nearest PDB structures (foldseek):
  7w6e-assembly1_A  TM=8.735E-01  e=2.623E-08  Cannabis sativa
  3fmb-assembly1_B  TM=7.778E-01  e=1.385E-07  Bacteroides fragilis NCTC 9343
  1q53-assembly1_B  TM=7.903E-01  e=3.619E-07  Arabidopsis thaliana
  3bn7-assembly1_A-2  TM=8.278E-01  e=3.190E-06  Caulobacter vibrioides CB15
  3dca-assembly2_D  TM=7.185E-01  e=7.815E-06  Rhodopseudomonas palustris

Secondary structure (DSSP, 8-state):
----------EEEEEEEEEPTT--HHHHHHHHHHHHHHHHHTGGGEEEEEEEEEB---GGG---SEEEEEEESSHHHHHHHHHSHHHHHHHHHHGGGEEEEEEEEEPPP----/----------EEEEEEEEEPTT--HHHHHHHHHHHHHHHHHTGGGEEEEEEEEEB---GGG---SEEEEEEESSHHHHHHHHHSHHHHHHHHHHGGGEEEEEEEEEPPP----

Radius of gyration: 18.63 Å; Cα contacts (8 Å, |Δi|>4): 366; chains: 2; bounding box: 60×46×56 Å

Solvent-accessible surface area (backbone atoms only — not comparable to full-atom values): 12497 Å² total; per-residue (Å²): 129,87,74,74,80,71,71,64,60,47,33,34,31,45,36,33,36,17,62,32,89,86,62,45,69,68,56,52,50,48,49,53,51,50,51,52,48,51,50,61,75,47,40,89,31,40,76,37,70,78,50,35,29,51,44,68,65,67,71,88,80,40,75,46,51,34,38,32,33,34,26,22,51,15,62,67,30,44,52,50,47,64,68,31,69,68,46,49,50,50,50,62,69,43,51,85,45,47,67,45,76,44,81,44,43,21,48,75,55,86,77,78,122,130,87,74,73,80,72,73,63,60,46,34,33,32,44,37,32,35,17,63,32,89,84,63,45,71,67,55,52,51,49,49,53,53,49,50,52,49,51,50,61,75,47,42,90,31,41,77,37,67,77,48,36,30,50,44,66,63,68,72,87,79,41,74,45,50,35,38,32,33,34,27,20,50,14,62,67,31,44,52,49,49,66,68,30,68,67,46,49,51,49,51,62,69,43,52,86,46,48,68,45,76,45,80,44,43,22,49,76,55,88,66,86,121